Protein AF-A0A7K6VF78-F1 (afdb_monomer_lite)

Foldseek 3Di:
DVLVVCCVVLNPDPVSVVVLVVLLVQLVDPDDLVSLLVSLVVLLVVCLSRVSNCQPDDNVSLLSLLLSLLVQLQDPDPSSVLSSLVSLLSNQVSNCVVVVNPGNVSNLLSNLLSLLLCLVVCLPRRVVSNVVSLVSNLVCQCVPPVNPVGCSSVNSVVSSVLSVLSNVLSNQLVVCVVPVVSNVVSLVVNLVVCVVPLVSSLSNLVSQLVVCVVVVVNVSSVVSVVVNVVSVVVVVVVD

Secondary structure (DSSP, 8-state):
-HHHHHHGGGG-SHHHHHHHHHHHHHHHS---HHHHHHHHHHHHHHHHH-HHHHHSS--HHHHHHHHHHHHHHT-S-HHHHHHHHHHHHHHHHHHHHHTTSS--HHHHHHHHHHHHHHHHHHHHHTHHHHHHHHHHHHHHHHH-HHHHTSSHHHHHHHHHHHHHHHHHHHHHHHHTTT-HHHHHHHHHHHHHHTTT-HHHHHHHHHHHHHHHHHHT-HHHHHHHHHHHHHHHHHHHHT-

pLDDT: mean 84.3, std 11.77, range [49.53, 97.62]

Organism: NCBI:txid366454

InterPro domains:
  IPR026791 Dedicator of cytokinesis [PTHR23317] (2-239)
  IPR027357 DOCKER domain [PS51651] (192-239)
  IPR043161 Dedicator of cytokinesis, C-terminal, lobe A [G3DSA:1.25.40.410] (192-239)
  IPR046769 DOCKER, Lobe A [PF06920] (185-239)

Radius of gyration: 18.63 Å; chains: 1; bounding box: 56×49×43 Å

Sequence (239 aa):
AFQTQLLSNDGHNPLMKKVFDIHLAFLKNGQSEAALKHVFASLRAFISKFPSAFFKGRVNMCAALCYEILKCCTSKVSSTRNEASALLYLLMRNNFEFTKRRTFLRTHLQIIIAVSQLIADVALSGGTRFQDSLLIINNFANSDRPMKATAFPSEVKDLTKRIRTVLMATAQMKEHEKDPEMLVDLQYSLAKSYASTPELRKTWLDSMAKIHVKNGDFSEAAMCYVHVAALVAEFLHRK

Structure (mmCIF, N/CA/C/O backbone):
data_AF-A0A7K6VF78-F1
#
_entry.id   AF-A0A7K6VF78-F1
#
loop_
_atom_site.group_PDB
_atom_site.id
_atom_site.type_symbol
_atom_site.label_atom_id
_atom_site.label_alt_id
_atom_site.label_comp_id
_atom_site.label_asym_id
_atom_site.label_entity_id
_atom_site.label_seq_id
_atom_site.pdbx_PDB_ins_code
_atom_site.Cartn_x
_atom_site.Cartn_y
_atom_site.Cartn_z
_atom_site.occupancy
_atom_site.B_iso_or_equiv
_atom_site.auth_seq_id
_atom_site.auth_comp_id
_atom_site.auth_asym_id
_atom_site.auth_atom_id
_atom_site.pdbx_PDB_model_num
ATOM 1 N N . ALA A 1 1 ? -29.728 4.206 6.519 1.00 73.00 1 ALA A N 1
ATOM 2 C CA . ALA A 1 1 ? -30.140 3.339 5.393 1.00 73.00 1 ALA A CA 1
ATOM 3 C C . ALA A 1 1 ? -28.946 2.923 4.521 1.00 73.00 1 ALA A C 1
ATOM 5 O O . ALA A 1 1 ? -28.504 1.790 4.651 1.00 73.00 1 ALA A O 1
ATOM 6 N N . PHE A 1 2 ? -28.348 3.816 3.717 1.00 83.44 2 PHE A N 1
ATOM 7 C CA . PHE A 1 2 ? -27.268 3.446 2.778 1.00 83.44 2 PHE A CA 1
ATOM 8 C C . PHE A 1 2 ? -25.929 3.067 3.446 1.00 83.44 2 PHE A C 1
ATOM 10 O O . PHE A 1 2 ? -25.310 2.071 3.087 1.00 83.44 2 PHE A O 1
ATOM 17 N N . GLN A 1 3 ? -25.501 3.801 4.481 1.00 84.12 3 GLN A N 1
ATOM 18 C CA . GLN A 1 3 ? -24.281 3.469 5.237 1.00 84.12 3 GLN A CA 1
ATOM 19 C C . GLN A 1 3 ? -24.359 2.081 5.897 1.00 84.12 3 GLN A C 1
ATOM 21 O O . GLN A 1 3 ? -23.374 1.352 5.919 1.00 84.12 3 GLN A O 1
ATOM 26 N N . THR A 1 4 ? -25.535 1.700 6.395 1.00 85.69 4 THR A N 1
ATOM 27 C CA . THR A 1 4 ? -25.784 0.386 7.002 1.00 85.69 4 THR A CA 1
ATOM 28 C C . THR A 1 4 ? -25.695 -0.734 5.967 1.00 85.69 4 THR A C 1
ATOM 30 O O . THR A 1 4 ? -25.090 -1.766 6.236 1.00 85.69 4 THR A O 1
ATOM 33 N N . GLN A 1 5 ? -26.231 -0.516 4.761 1.00 88.25 5 GLN A N 1
ATOM 34 C CA . GLN A 1 5 ? -26.098 -1.461 3.646 1.00 88.25 5 GLN A CA 1
ATOM 35 C C . GLN A 1 5 ? -24.633 -1.629 3.233 1.00 88.25 5 GLN A C 1
ATOM 37 O O . GLN A 1 5 ? -24.171 -2.753 3.049 1.00 88.25 5 GLN A O 1
ATOM 42 N N . LEU A 1 6 ? -23.882 -0.526 3.160 1.00 85.56 6 LEU A N 1
ATOM 43 C CA . LEU A 1 6 ? -22.449 -0.558 2.875 1.00 85.56 6 LEU A CA 1
ATOM 44 C C . LEU A 1 6 ? -21.660 -1.316 3.941 1.00 85.56 6 LEU A C 1
ATOM 46 O O . LEU A 1 6 ? -20.762 -2.064 3.585 1.00 85.56 6 LEU A O 1
ATOM 50 N N . LEU A 1 7 ? -22.001 -1.173 5.221 1.00 88.50 7 LEU A N 1
ATOM 51 C CA . LEU A 1 7 ? -21.339 -1.879 6.323 1.00 88.50 7 LEU A CA 1
ATOM 52 C C . LEU A 1 7 ? -21.831 -3.317 6.530 1.00 88.50 7 LEU A C 1
ATOM 54 O O . LEU A 1 7 ? -21.279 -4.027 7.372 1.00 88.50 7 LEU A O 1
ATOM 58 N N . SER A 1 8 ? -22.832 -3.772 5.770 1.00 88.31 8 SER A N 1
ATOM 59 C CA . SER A 1 8 ? -23.280 -5.164 5.837 1.00 88.31 8 SER A CA 1
ATOM 60 C C . SER A 1 8 ? -22.106 -6.117 5.588 1.00 88.31 8 SER A C 1
ATOM 62 O O . SER A 1 8 ? -21.243 -5.857 4.741 1.00 88.31 8 SER A O 1
ATOM 64 N N . ASN A 1 9 ? -22.044 -7.205 6.362 1.00 89.00 9 ASN A N 1
ATOM 65 C CA . ASN A 1 9 ? -20.922 -8.146 6.340 1.00 89.00 9 ASN A CA 1
ATOM 66 C C . ASN A 1 9 ? -19.553 -7.457 6.546 1.00 89.00 9 ASN A C 1
ATOM 68 O O . ASN A 1 9 ? -18.597 -7.718 5.817 1.00 89.00 9 ASN A O 1
ATOM 72 N N . ASP A 1 10 ? -19.481 -6.502 7.480 1.00 88.19 10 ASP A N 1
ATOM 73 C CA . ASP A 1 10 ? -18.299 -5.675 7.777 1.00 88.19 10 ASP A CA 1
ATOM 74 C C . ASP A 1 10 ? -17.776 -4.826 6.596 1.00 88.19 10 ASP A C 1
ATOM 76 O O . ASP A 1 10 ? -16.662 -4.303 6.659 1.00 88.19 10 ASP A O 1
ATOM 80 N N . GLY A 1 11 ? -18.563 -4.650 5.530 1.00 87.25 11 GLY A N 1
ATOM 81 C CA . GLY A 1 11 ? -18.123 -4.021 4.280 1.00 87.25 11 GLY A CA 1
ATOM 82 C C . GLY A 1 11 ? -17.763 -5.010 3.171 1.00 87.25 11 GLY A C 1
ATOM 83 O O . GLY A 1 11 ? -17.483 -4.603 2.047 1.00 87.25 11 GLY A O 1
ATOM 84 N N . HIS A 1 12 ? -17.817 -6.317 3.431 1.00 89.38 12 HIS A N 1
ATOM 85 C CA . HIS A 1 12 ? -17.528 -7.361 2.441 1.00 89.38 12 HIS A CA 1
ATOM 86 C C . HIS A 1 12 ? -18.778 -7.747 1.655 1.00 89.38 12 HIS A C 1
ATOM 88 O O . HIS A 1 12 ? -19.205 -8.904 1.656 1.00 89.38 12 HIS A O 1
ATOM 94 N N . ASN A 1 13 ? -19.373 -6.766 0.979 1.00 92.19 13 ASN A N 1
ATOM 95 C CA . ASN A 1 13 ? -20.564 -6.944 0.152 1.00 92.19 13 ASN A CA 1
ATOM 96 C C . ASN A 1 13 ? -20.367 -6.353 -1.262 1.00 92.19 13 ASN A C 1
ATOM 98 O O . ASN A 1 13 ? -19.490 -5.508 -1.473 1.00 92.19 13 ASN A O 1
ATOM 102 N N . PRO A 1 14 ? -21.169 -6.784 -2.255 1.00 92.75 14 PRO A N 1
ATOM 103 C CA . PRO A 1 14 ? -21.023 -6.329 -3.638 1.00 92.75 14 PRO A CA 1
ATOM 104 C C . PRO A 1 14 ? -21.194 -4.817 -3.824 1.00 92.75 14 PRO A C 1
ATOM 106 O O . PRO A 1 14 ? -20.548 -4.237 -4.693 1.00 92.75 14 PRO A O 1
ATOM 109 N N . LEU A 1 15 ? -22.043 -4.172 -3.019 1.00 93.31 15 LEU A N 1
ATOM 110 C CA . LEU A 1 15 ? -22.288 -2.732 -3.109 1.00 93.31 15 LEU A CA 1
ATOM 111 C C . LEU A 1 15 ? -21.051 -1.935 -2.677 1.00 93.31 15 LEU A C 1
ATOM 113 O O . LEU A 1 15 ? -20.600 -1.062 -3.415 1.00 93.31 15 LEU A O 1
ATOM 117 N N . MET A 1 16 ? -20.464 -2.281 -1.529 1.00 94.38 16 MET A N 1
ATOM 118 C CA . MET A 1 16 ? -19.214 -1.688 -1.053 1.00 94.38 16 MET A CA 1
ATOM 119 C C . MET A 1 16 ? -18.087 -1.893 -2.061 1.00 94.38 16 MET A C 1
ATOM 121 O O . MET A 1 16 ? -17.368 -0.947 -2.381 1.00 94.38 16 MET A O 1
ATOM 125 N N . LYS A 1 17 ? -17.979 -3.105 -2.621 1.00 93.50 17 LYS A N 1
ATOM 126 C CA . LYS A 1 17 ? -16.997 -3.399 -3.667 1.00 93.50 17 LYS A CA 1
ATOM 127 C C . LYS A 1 17 ? -17.166 -2.466 -4.872 1.00 93.50 17 LYS A C 1
ATOM 129 O O . LYS A 1 17 ? -16.189 -1.861 -5.284 1.00 93.50 17 LYS A O 1
ATOM 134 N N . LYS A 1 18 ? -18.390 -2.275 -5.382 1.00 94.38 18 LYS A N 1
ATOM 135 C CA . LYS A 1 18 ? -18.653 -1.348 -6.500 1.00 94.38 18 LYS A CA 1
ATOM 136 C C . LYS A 1 18 ? -18.240 0.090 -6.176 1.00 94.38 18 LYS A C 1
ATOM 138 O O . LYS A 1 18 ? -17.594 0.735 -6.994 1.00 94.38 18 LYS A O 1
ATOM 143 N N . VAL A 1 19 ? -18.581 0.589 -4.985 1.00 94.50 19 VAL A N 1
ATOM 144 C CA . VAL A 1 19 ? -18.200 1.949 -4.553 1.00 94.50 19 VAL A CA 1
ATOM 145 C C . VAL A 1 19 ? -16.680 2.097 -4.472 1.00 94.50 19 VAL A C 1
ATOM 147 O O . VAL A 1 19 ? -16.127 3.108 -4.910 1.00 94.50 19 VAL A O 1
ATOM 150 N N . PHE A 1 20 ? -15.996 1.088 -3.938 1.00 94.88 20 PHE A N 1
ATOM 151 C CA . PHE A 1 20 ? -14.541 1.067 -3.867 1.00 94.88 20 PHE A CA 1
ATOM 152 C C . PHE A 1 20 ? -13.885 0.982 -5.250 1.00 94.88 20 PHE A C 1
ATOM 154 O O . PHE A 1 20 ? -12.964 1.746 -5.530 1.00 94.88 20 PHE A O 1
ATOM 161 N N . ASP A 1 21 ? -14.388 0.116 -6.130 1.00 94.00 21 ASP A N 1
ATOM 162 C CA . ASP A 1 21 ? -13.863 -0.071 -7.485 1.00 94.00 21 ASP A CA 1
ATOM 163 C C . ASP A 1 21 ? -13.941 1.232 -8.300 1.00 94.00 21 ASP A C 1
ATOM 165 O O . ASP A 1 21 ? -13.025 1.516 -9.068 1.00 94.00 21 ASP A O 1
ATOM 169 N N . ILE A 1 22 ? -14.962 2.073 -8.078 1.00 94.06 22 ILE A N 1
ATOM 170 C CA . ILE A 1 22 ? -15.056 3.415 -8.682 1.00 94.06 22 ILE A CA 1
ATOM 171 C C . ILE A 1 22 ? -13.904 4.316 -8.216 1.00 94.06 22 ILE A C 1
ATOM 173 O O . ILE A 1 22 ? -13.224 4.923 -9.042 1.00 94.06 22 ILE A O 1
ATOM 177 N N . HIS A 1 23 ? -13.642 4.384 -6.906 1.00 92.88 23 HIS A N 1
ATOM 178 C CA . HIS A 1 23 ? -12.523 5.176 -6.380 1.00 92.88 23 HIS A CA 1
ATOM 179 C C . HIS A 1 23 ? -11.181 4.674 -6.920 1.00 92.88 23 HIS A C 1
ATOM 181 O O . HIS A 1 23 ? -10.313 5.464 -7.290 1.00 92.88 23 HIS A O 1
ATOM 187 N N . LEU A 1 24 ? -11.022 3.352 -6.993 1.00 93.31 24 LEU A N 1
ATOM 188 C CA . LEU A 1 24 ? -9.811 2.724 -7.498 1.00 93.31 24 LEU A CA 1
ATOM 189 C C . LEU A 1 24 ? -9.629 2.964 -9.005 1.00 93.31 24 LEU A C 1
ATOM 191 O O . LEU A 1 24 ? -8.509 3.185 -9.456 1.00 93.31 24 LEU A O 1
ATOM 195 N N . ALA A 1 25 ? -10.714 2.972 -9.784 1.00 92.75 25 ALA A N 1
ATOM 196 C CA . ALA A 1 25 ? -10.679 3.292 -11.209 1.00 92.75 25 ALA A CA 1
ATOM 197 C C . ALA A 1 25 ? -10.190 4.727 -11.458 1.00 92.75 25 ALA A C 1
ATOM 199 O O . ALA A 1 25 ? -9.394 4.952 -12.368 1.00 92.75 25 ALA A O 1
ATOM 200 N N . PHE A 1 26 ? -10.591 5.688 -10.619 1.00 91.31 26 PHE A N 1
ATOM 201 C CA . PHE A 1 26 ? -10.070 7.054 -10.705 1.00 91.31 26 PHE A CA 1
ATOM 202 C C . PHE A 1 26 ? -8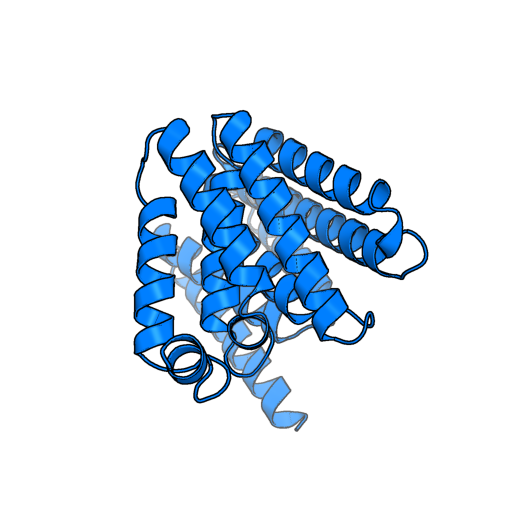.565 7.145 -10.429 1.00 91.31 26 PHE A C 1
ATOM 204 O O . PHE A 1 26 ? -7.899 7.946 -11.075 1.00 91.31 26 PHE A O 1
ATOM 211 N N . LEU A 1 27 ? -8.020 6.323 -9.523 1.00 88.62 27 LEU A N 1
ATOM 212 C CA . LEU A 1 27 ? -6.570 6.261 -9.284 1.00 88.62 27 LEU A CA 1
ATOM 213 C C . LEU A 1 27 ? -5.801 5.580 -10.424 1.00 88.62 27 LEU A C 1
ATOM 215 O O . LEU A 1 27 ? -4.680 5.977 -10.734 1.00 88.62 27 LEU A O 1
ATOM 219 N N . LYS A 1 28 ? -6.393 4.552 -11.040 1.00 87.19 28 LYS A N 1
ATOM 220 C CA . LYS A 1 28 ? -5.769 3.780 -12.128 1.00 87.19 28 LYS A CA 1
ATOM 221 C C . LYS A 1 28 ? -5.652 4.568 -13.428 1.00 87.19 28 LYS A C 1
ATOM 223 O O . LYS A 1 28 ? -4.728 4.333 -14.206 1.00 87.19 28 LYS A O 1
ATOM 228 N N . ASN A 1 29 ? -6.599 5.468 -13.667 1.00 83.25 29 ASN A N 1
ATOM 229 C CA . ASN A 1 29 ? -6.670 6.265 -14.881 1.00 83.25 29 ASN A CA 1
ATOM 230 C C . ASN A 1 29 ? -5.811 7.533 -14.756 1.00 83.25 29 ASN A C 1
ATOM 232 O O . ASN A 1 29 ? -5.706 8.120 -13.683 1.00 83.25 29 ASN A O 1
ATOM 236 N N . GLY A 1 30 ? -5.223 7.987 -15.868 1.00 74.94 30 GLY A N 1
ATOM 237 C CA . GLY A 1 30 ? -4.437 9.226 -15.934 1.00 74.94 30 GLY A CA 1
ATOM 238 C C . GLY A 1 30 ? -5.304 10.482 -15.815 1.00 74.94 30 GLY A C 1
ATOM 239 O O . GLY A 1 30 ? -5.538 11.167 -16.805 1.00 74.94 30 GLY A O 1
ATOM 240 N N . GLN A 1 31 ? -5.818 10.753 -14.617 1.00 83.06 31 GLN A N 1
ATOM 241 C CA . GLN A 1 31 ? -6.657 11.913 -14.313 1.00 83.06 31 GLN A CA 1
ATOM 242 C C . GLN A 1 31 ? -5.834 13.206 -14.211 1.00 83.06 31 GLN A C 1
ATOM 244 O O . GLN A 1 31 ? -4.622 13.180 -13.990 1.00 83.06 31 GLN A O 1
ATOM 249 N N . SER A 1 32 ? -6.506 14.356 -14.315 1.00 89.25 32 SER A N 1
ATOM 250 C CA . SER A 1 32 ? -5.875 15.652 -14.042 1.00 89.25 32 SER A CA 1
ATOM 251 C C . SER A 1 32 ? -5.466 15.775 -12.568 1.00 89.25 32 SER A C 1
ATOM 253 O O . SER A 1 32 ? -6.082 15.176 -11.683 1.00 89.25 32 SER A O 1
ATOM 255 N N . GLU A 1 33 ? -4.459 16.604 -12.271 1.00 87.19 33 GLU A N 1
ATOM 256 C CA . GLU A 1 33 ? -4.016 16.840 -10.887 1.00 87.19 33 GLU A CA 1
ATOM 257 C C . GLU A 1 33 ? -5.144 17.363 -9.985 1.00 87.19 33 GLU A C 1
ATOM 259 O O . GLU A 1 33 ? -5.228 16.992 -8.814 1.00 87.19 33 GLU A O 1
ATOM 264 N N . ALA A 1 34 ? -6.027 18.207 -10.528 1.00 89.75 34 ALA A N 1
ATOM 265 C CA . ALA A 1 34 ? -7.177 18.734 -9.800 1.00 89.75 34 ALA A CA 1
ATOM 266 C C . ALA A 1 34 ? -8.154 17.614 -9.414 1.00 89.75 34 ALA A C 1
ATOM 268 O O . ALA A 1 34 ? -8.529 17.497 -8.247 1.00 89.75 34 ALA A O 1
ATOM 269 N N . ALA A 1 35 ? -8.505 16.742 -10.364 1.00 91.00 35 ALA A N 1
ATOM 270 C CA . ALA A 1 35 ? -9.373 15.602 -10.097 1.00 91.00 35 ALA A CA 1
ATOM 271 C C . ALA A 1 35 ? -8.734 14.635 -9.087 1.00 91.00 35 ALA A C 1
ATOM 273 O O . ALA A 1 35 ? -9.392 14.231 -8.128 1.00 91.00 35 ALA A O 1
ATOM 274 N N . LEU A 1 36 ? -7.438 14.327 -9.234 1.00 91.00 36 LEU A N 1
ATOM 275 C CA . LEU A 1 36 ? -6.722 13.440 -8.310 1.00 91.00 36 LEU A CA 1
ATOM 276 C C . LEU A 1 36 ? -6.736 13.951 -6.870 1.00 91.00 36 LEU A C 1
ATOM 278 O O . LEU A 1 36 ? -6.958 13.156 -5.960 1.00 91.00 36 LEU A O 1
ATOM 282 N N . LYS A 1 37 ? -6.567 15.259 -6.635 1.00 91.12 37 LYS A N 1
ATOM 283 C CA . LYS A 1 37 ? -6.672 15.835 -5.281 1.00 91.12 37 LYS A CA 1
ATOM 284 C C . LYS A 1 37 ? -8.028 15.536 -4.636 1.00 91.12 37 LYS A C 1
ATOM 286 O O . LYS A 1 37 ? -8.080 15.123 -3.477 1.00 91.12 37 LYS A O 1
ATOM 291 N N . HIS A 1 38 ? -9.120 15.677 -5.389 1.00 93.94 38 HIS A N 1
ATOM 292 C CA . HIS A 1 38 ? -10.460 15.344 -4.900 1.00 93.94 38 HIS A CA 1
ATOM 293 C C . HIS A 1 38 ? -10.649 13.838 -4.688 1.00 93.94 38 HIS A C 1
ATOM 295 O O . HIS A 1 38 ? -11.268 13.434 -3.704 1.00 93.94 38 HIS A O 1
ATOM 301 N N . VAL A 1 39 ? -10.064 12.999 -5.547 1.00 94.88 39 VAL A N 1
ATOM 302 C CA . VAL A 1 39 ? -10.071 11.536 -5.383 1.00 94.88 39 VAL A CA 1
ATOM 303 C C . VAL A 1 39 ? -9.333 11.129 -4.105 1.00 94.88 39 VAL A C 1
ATOM 305 O O . VAL A 1 39 ? -9.879 10.363 -3.309 1.00 94.88 39 VAL A O 1
ATOM 308 N N . PHE A 1 40 ? -8.142 11.683 -3.848 1.00 95.19 40 PHE A N 1
ATOM 309 C CA . PHE A 1 40 ? -7.403 11.451 -2.604 1.00 95.19 40 PHE A CA 1
ATOM 310 C C . PHE A 1 40 ? -8.200 11.914 -1.383 1.00 95.19 40 PHE A C 1
ATOM 312 O O . PHE A 1 40 ? -8.305 11.166 -0.412 1.00 95.19 40 PHE A O 1
ATOM 319 N N . ALA A 1 41 ? -8.816 13.099 -1.429 1.00 95.56 41 ALA A N 1
ATOM 320 C CA . ALA A 1 41 ? -9.673 13.583 -0.347 1.00 95.56 41 ALA A CA 1
ATOM 321 C C . ALA A 1 41 ? -10.871 12.647 -0.087 1.00 95.56 41 ALA A C 1
ATOM 323 O O . ALA A 1 41 ? -11.137 12.298 1.066 1.00 95.56 41 ALA A O 1
ATOM 324 N N . SER A 1 42 ? -11.539 12.178 -1.147 1.00 96.06 42 SER A N 1
ATOM 325 C CA . SER A 1 42 ? -12.644 11.216 -1.043 1.00 96.06 42 SER A CA 1
ATOM 326 C C . SER A 1 42 ? -12.183 9.896 -0.426 1.00 96.06 42 SER A C 1
ATOM 328 O O . SER A 1 42 ? -12.821 9.379 0.489 1.00 96.06 42 SER A O 1
ATOM 330 N N . LEU A 1 43 ? -11.022 9.382 -0.845 1.00 96.44 43 LEU A N 1
ATOM 331 C CA . LEU A 1 43 ? -10.430 8.166 -0.284 1.00 96.44 43 LEU A CA 1
ATOM 332 C C . LEU A 1 43 ? -10.086 8.310 1.201 1.00 96.44 43 LEU A C 1
ATOM 334 O O . LEU A 1 43 ? -10.348 7.385 1.967 1.00 96.44 43 LEU A O 1
ATOM 338 N N . ARG A 1 44 ? -9.560 9.464 1.639 1.00 96.44 44 ARG A N 1
ATOM 339 C CA . ARG A 1 44 ? -9.321 9.725 3.071 1.00 96.44 44 ARG A CA 1
ATOM 340 C C . ARG A 1 44 ? -10.615 9.634 3.872 1.00 96.44 44 ARG A C 1
ATOM 342 O O . ARG A 1 44 ? -10.653 8.950 4.892 1.00 96.44 44 ARG A O 1
ATOM 349 N N . ALA A 1 45 ? -11.676 10.287 3.395 1.00 95.94 45 ALA A N 1
ATOM 350 C CA . ALA A 1 45 ? -12.984 10.234 4.040 1.00 95.94 45 ALA A CA 1
ATOM 351 C C . ALA A 1 45 ? -13.558 8.807 4.041 1.00 95.94 45 ALA A C 1
ATOM 353 O O . ALA A 1 45 ? -14.101 8.354 5.049 1.00 95.94 45 ALA A O 1
ATOM 354 N N . PHE A 1 46 ? -13.397 8.081 2.936 1.00 95.31 46 PHE A N 1
ATOM 355 C CA . PHE A 1 46 ? -13.881 6.715 2.775 1.00 95.31 46 PHE A CA 1
ATOM 356 C C . PHE A 1 46 ? -13.198 5.733 3.738 1.00 95.31 46 PHE A C 1
ATOM 358 O O . PHE A 1 46 ? -13.890 4.978 4.420 1.00 95.31 46 PHE A O 1
ATOM 365 N N . ILE A 1 47 ? -11.866 5.783 3.864 1.00 95.69 47 ILE A N 1
ATOM 366 C CA . ILE A 1 47 ? -11.104 4.938 4.804 1.00 95.69 47 ILE A CA 1
ATOM 367 C C . ILE A 1 47 ? -11.548 5.199 6.245 1.00 95.69 47 ILE A C 1
ATOM 369 O O . ILE A 1 47 ? -11.862 4.253 6.966 1.00 95.69 47 ILE A O 1
ATOM 373 N N . SER A 1 48 ? -11.623 6.472 6.647 1.00 94.00 48 SER A N 1
ATOM 374 C CA . SER A 1 48 ? -12.006 6.850 8.013 1.00 94.00 48 SER A CA 1
ATOM 375 C C . SER A 1 48 ? -13.459 6.490 8.341 1.00 94.00 48 SER A C 1
ATOM 377 O O . SER A 1 48 ? -13.778 6.183 9.487 1.00 94.00 48 SER A O 1
ATOM 379 N N . LYS A 1 49 ? -14.358 6.508 7.346 1.00 94.12 49 LYS A N 1
ATOM 380 C CA . LYS A 1 49 ? -15.783 6.188 7.532 1.00 94.12 49 LYS A CA 1
ATOM 381 C C . LYS A 1 49 ? -16.073 4.685 7.526 1.00 94.12 49 LYS A C 1
ATOM 383 O O . LYS A 1 49 ? -17.035 4.255 8.162 1.00 94.12 49 LYS A O 1
ATOM 388 N N . PHE A 1 50 ? -15.262 3.891 6.825 1.00 94.12 50 PHE A N 1
ATOM 389 C CA . PHE A 1 50 ? -15.470 2.449 6.656 1.00 94.12 50 PHE A CA 1
ATOM 390 C C . PHE A 1 50 ? -14.233 1.612 7.035 1.00 94.12 50 PHE A C 1
ATOM 392 O O . PHE A 1 50 ? -13.802 0.766 6.248 1.00 94.12 50 PHE A O 1
ATOM 399 N N . PRO A 1 51 ? -13.662 1.773 8.245 1.00 93.88 51 PRO A N 1
ATOM 400 C CA . PRO A 1 51 ? -12.423 1.090 8.620 1.00 93.88 51 PRO A CA 1
ATOM 401 C C . PRO A 1 51 ? -12.568 -0.441 8.639 1.00 93.88 51 PRO A C 1
ATOM 403 O O . PRO A 1 51 ? -11.626 -1.153 8.294 1.00 93.88 51 PRO A O 1
ATOM 406 N N . SER A 1 52 ? -13.753 -0.975 8.962 1.00 93.19 52 SER A N 1
ATOM 407 C CA . SER A 1 52 ? -14.001 -2.425 8.960 1.00 93.19 52 SER A CA 1
ATOM 408 C C . SER A 1 52 ? -13.817 -3.059 7.576 1.00 93.19 52 SER A C 1
ATOM 410 O O . SER A 1 52 ? -13.298 -4.171 7.489 1.00 93.19 52 SER A O 1
ATOM 412 N N . ALA A 1 53 ? -14.158 -2.337 6.502 1.00 93.31 53 ALA A N 1
ATOM 413 C CA . ALA A 1 53 ? -14.037 -2.830 5.131 1.00 93.31 53 ALA A CA 1
ATOM 414 C C . ALA A 1 53 ? -12.568 -3.064 4.733 1.00 93.31 53 ALA A C 1
ATOM 416 O O . ALA A 1 53 ? -12.260 -3.963 3.951 1.00 93.31 53 ALA A O 1
ATOM 417 N N . PHE A 1 54 ? -11.651 -2.280 5.308 1.00 94.81 54 PHE A N 1
ATOM 418 C CA . PHE A 1 54 ? -10.215 -2.390 5.058 1.00 94.81 54 PHE A CA 1
ATOM 419 C C . PHE A 1 54 ? -9.514 -3.311 6.056 1.00 94.81 54 PHE A C 1
ATOM 421 O O . PHE A 1 54 ? -8.634 -4.082 5.664 1.00 94.81 54 PHE A O 1
ATOM 428 N N . PHE A 1 55 ? -9.889 -3.257 7.337 1.00 94.81 55 PHE A N 1
ATOM 429 C CA . PHE A 1 55 ? -9.087 -3.832 8.425 1.00 94.81 55 PHE A CA 1
ATOM 430 C C . PHE A 1 55 ? -9.693 -5.066 9.103 1.00 94.81 55 PHE A C 1
ATOM 432 O O . PHE A 1 55 ? -9.031 -5.678 9.940 1.00 94.81 55 PHE A O 1
ATOM 439 N N . LYS A 1 56 ? -10.903 -5.483 8.719 1.00 90.88 56 LYS A N 1
ATOM 440 C CA . LYS A 1 56 ? -11.570 -6.699 9.215 1.00 90.88 56 LYS A CA 1
ATOM 441 C C . LYS A 1 56 ? -11.922 -7.620 8.046 1.00 90.88 56 LYS A C 1
ATOM 443 O O . LYS A 1 56 ? -12.052 -7.159 6.919 1.00 90.88 56 LYS A O 1
ATOM 448 N N . GLY A 1 57 ? -12.067 -8.925 8.279 1.00 88.44 57 GLY A N 1
ATOM 449 C CA . GLY A 1 57 ? -12.535 -9.872 7.254 1.00 88.44 57 GLY A CA 1
ATOM 450 C C . GLY A 1 57 ? -11.542 -10.080 6.104 1.00 88.44 57 GLY A C 1
ATOM 451 O O . GLY A 1 57 ? -10.382 -10.408 6.342 1.00 88.44 57 GLY A O 1
ATOM 452 N N . ARG A 1 58 ? -11.965 -9.910 4.846 1.00 86.81 58 ARG A N 1
ATOM 453 C CA . ARG A 1 58 ? -11.100 -10.125 3.664 1.00 86.81 58 ARG A CA 1
ATOM 454 C C . ARG A 1 58 ? -10.089 -8.984 3.494 1.00 86.81 58 ARG A C 1
ATOM 456 O O . ARG A 1 58 ? -10.351 -7.858 3.904 1.00 86.81 58 ARG A O 1
ATOM 463 N N . VAL A 1 59 ? -8.928 -9.259 2.896 1.00 87.81 59 VAL A N 1
ATOM 464 C CA . VAL A 1 59 ? -7.844 -8.264 2.702 1.00 87.81 59 VAL A CA 1
ATOM 465 C C . VAL A 1 59 ? -7.917 -7.510 1.370 1.00 87.81 59 VAL A C 1
ATOM 467 O O . VAL A 1 59 ? -7.212 -6.522 1.195 1.00 87.81 59 VAL A O 1
ATOM 470 N N . ASN A 1 60 ? -8.783 -7.936 0.447 1.00 89.38 60 ASN A N 1
ATOM 471 C CA . ASN A 1 60 ? -8.768 -7.531 -0.965 1.00 89.38 60 ASN A CA 1
ATOM 472 C C . ASN A 1 60 ? -8.779 -6.009 -1.189 1.00 89.38 60 ASN A C 1
ATOM 474 O O . ASN A 1 60 ? -8.024 -5.515 -2.021 1.00 89.38 60 ASN A O 1
ATOM 478 N N . MET A 1 61 ? -9.602 -5.260 -0.447 1.00 92.94 61 MET A N 1
ATOM 479 C CA . MET A 1 61 ? -9.693 -3.799 -0.596 1.00 92.94 61 MET A CA 1
ATOM 480 C C . MET A 1 61 ? -8.434 -3.091 -0.088 1.00 92.94 61 MET A C 1
ATOM 482 O O . MET A 1 61 ? -7.931 -2.185 -0.745 1.00 92.94 61 MET A O 1
ATOM 486 N N . CYS A 1 62 ? -7.891 -3.529 1.053 1.00 95.00 62 CYS A N 1
ATOM 487 C CA . CYS A 1 62 ? -6.635 -3.004 1.588 1.00 95.00 62 CYS A CA 1
ATOM 488 C C . CYS A 1 62 ? -5.469 -3.306 0.637 1.00 95.00 62 CYS A C 1
ATOM 490 O O . CYS A 1 62 ? -4.713 -2.400 0.307 1.00 95.00 62 CYS A O 1
ATOM 492 N N . ALA A 1 63 ? -5.385 -4.538 0.128 1.00 92.75 63 ALA A N 1
ATOM 493 C CA . ALA A 1 63 ? -4.377 -4.958 -0.842 1.00 92.75 63 ALA A CA 1
ATOM 494 C C . ALA A 1 63 ? -4.400 -4.097 -2.115 1.00 92.75 63 ALA A C 1
ATOM 496 O O . ALA A 1 63 ? -3.391 -3.500 -2.488 1.00 92.75 63 ALA A O 1
ATOM 497 N N . ALA A 1 64 ? -5.575 -3.987 -2.745 1.00 94.62 64 ALA A N 1
ATOM 498 C CA . ALA A 1 64 ? -5.752 -3.233 -3.982 1.00 94.62 64 ALA A CA 1
ATOM 499 C C . ALA A 1 64 ? -5.466 -1.736 -3.795 1.00 94.62 64 ALA A C 1
ATOM 501 O O . ALA A 1 64 ? -4.827 -1.118 -4.643 1.00 94.62 64 ALA A O 1
ATOM 502 N N . LEU A 1 65 ? -5.901 -1.159 -2.670 1.00 96.19 65 LEU A N 1
ATOM 503 C CA . LEU A 1 65 ? -5.652 0.245 -2.371 1.00 96.19 65 LEU A CA 1
ATOM 504 C C . LEU A 1 65 ? -4.166 0.516 -2.095 1.00 96.19 65 LEU A C 1
ATOM 506 O O . LEU A 1 65 ? -3.627 1.480 -2.630 1.00 96.19 65 LEU A O 1
ATOM 510 N N . CYS A 1 66 ? -3.492 -0.335 -1.310 1.00 95.62 66 CYS A N 1
ATOM 511 C CA . CYS A 1 66 ? -2.050 -0.220 -1.072 1.00 95.62 66 CYS A CA 1
ATOM 512 C C . CYS A 1 66 ? -1.270 -0.225 -2.390 1.00 95.62 66 CYS A C 1
ATOM 514 O O . CYS A 1 66 ? -0.400 0.623 -2.577 1.00 95.62 66 CYS A O 1
ATOM 516 N N . TYR A 1 67 ? -1.606 -1.139 -3.305 1.00 93.31 67 TYR A N 1
ATOM 517 C CA . TYR A 1 67 ? -0.961 -1.236 -4.613 1.00 93.31 67 TYR A CA 1
ATOM 518 C C . TYR A 1 67 ? -1.080 0.057 -5.427 1.00 93.31 67 TYR A C 1
ATOM 520 O O . TYR A 1 67 ? -0.065 0.616 -5.840 1.00 93.31 67 TYR A O 1
ATOM 528 N N . GLU A 1 68 ? -2.294 0.586 -5.600 1.00 93.75 68 GLU A N 1
ATOM 529 C CA . GLU A 1 68 ? -2.477 1.811 -6.391 1.00 93.75 68 GLU A CA 1
ATOM 530 C C . GLU A 1 68 ? -1.865 3.046 -5.715 1.00 93.75 68 GLU A C 1
ATOM 532 O O . GLU A 1 68 ? -1.254 3.872 -6.390 1.00 93.75 68 GLU A O 1
ATOM 537 N N . ILE A 1 69 ? -1.939 3.163 -4.381 1.00 95.38 69 ILE A N 1
ATOM 538 C CA . ILE A 1 69 ? -1.285 4.273 -3.668 1.00 95.38 69 ILE A CA 1
ATOM 539 C C . ILE A 1 69 ? 0.234 4.224 -3.865 1.00 95.38 69 ILE A C 1
ATOM 541 O O . ILE A 1 69 ? 0.848 5.252 -4.149 1.00 95.38 69 ILE A O 1
ATOM 545 N N . LEU A 1 70 ? 0.848 3.045 -3.739 1.00 92.94 70 LEU A N 1
ATOM 546 C CA . LEU A 1 70 ? 2.291 2.884 -3.931 1.00 92.94 70 LEU A CA 1
ATOM 547 C C . LEU A 1 70 ? 2.715 3.208 -5.365 1.00 92.94 70 LEU A C 1
ATOM 549 O O . LEU A 1 70 ? 3.754 3.837 -5.558 1.00 92.94 70 LEU A O 1
ATOM 553 N N . LYS A 1 71 ? 1.889 2.871 -6.360 1.00 91.12 71 LYS A N 1
ATOM 554 C CA . LYS A 1 71 ? 2.091 3.311 -7.744 1.00 91.12 71 LYS A CA 1
ATOM 555 C C . LYS A 1 71 ? 2.032 4.840 -7.861 1.00 91.12 71 LYS A C 1
ATOM 557 O O . LYS A 1 71 ? 2.870 5.439 -8.527 1.00 91.12 71 LYS A O 1
ATOM 562 N N . CYS A 1 72 ? 1.115 5.512 -7.164 1.00 92.12 72 CYS A N 1
ATOM 563 C CA . CYS A 1 72 ? 1.098 6.979 -7.117 1.00 92.12 72 CYS A CA 1
ATOM 564 C C . CYS A 1 72 ? 2.336 7.575 -6.415 1.00 92.12 72 CYS A C 1
ATOM 566 O O . CYS A 1 72 ? 2.797 8.647 -6.813 1.00 92.12 72 CYS A O 1
ATOM 568 N N . CYS A 1 73 ? 2.926 6.886 -5.431 1.00 92.81 73 CYS A N 1
ATOM 569 C CA . CYS A 1 73 ? 4.175 7.303 -4.775 1.00 92.81 73 CYS A CA 1
ATOM 570 C C . CYS A 1 73 ? 5.396 7.296 -5.717 1.00 92.81 73 CYS A C 1
ATOM 572 O O . CYS A 1 73 ? 6.407 7.928 -5.416 1.00 92.81 73 CYS A O 1
ATOM 574 N N . THR A 1 74 ? 5.331 6.625 -6.870 1.00 90.12 74 THR A N 1
ATOM 575 C CA . THR A 1 74 ? 6.400 6.668 -7.888 1.00 90.12 74 THR A CA 1
ATOM 576 C C . THR A 1 74 ? 6.149 7.716 -8.978 1.00 90.12 74 THR A C 1
ATOM 578 O O . THR A 1 74 ? 6.991 7.899 -9.864 1.00 90.12 74 THR A O 1
ATOM 581 N N . SER A 1 75 ? 5.025 8.446 -8.909 1.00 89.50 75 SER A N 1
ATOM 582 C CA . SER A 1 75 ? 4.618 9.429 -9.918 1.00 89.50 75 SER A CA 1
ATOM 583 C C . SER A 1 75 ? 5.687 10.493 -10.166 1.00 89.50 75 SER A C 1
ATOM 585 O O . SER A 1 75 ? 6.346 10.984 -9.246 1.00 89.50 75 SER A O 1
ATOM 587 N N . LYS A 1 76 ? 5.822 10.925 -11.424 1.00 89.06 76 LYS A N 1
ATOM 588 C CA . LYS A 1 76 ? 6.688 12.054 -11.804 1.00 89.06 76 LYS A CA 1
ATOM 589 C C . LYS A 1 76 ? 6.227 13.365 -11.153 1.00 89.06 76 LYS A C 1
ATOM 591 O O . LYS A 1 76 ? 7.054 14.226 -10.859 1.00 89.06 76 LYS A O 1
ATOM 596 N N . VAL A 1 77 ? 4.935 13.477 -10.850 1.00 90.56 77 VAL A N 1
ATOM 597 C CA . VAL A 1 77 ? 4.308 14.675 -10.287 1.00 90.56 77 VAL A CA 1
ATOM 598 C C . VAL A 1 77 ? 4.454 14.701 -8.762 1.00 90.56 77 VAL A C 1
ATOM 600 O O . VAL A 1 77 ? 3.953 13.821 -8.063 1.00 90.56 77 VAL A O 1
ATOM 603 N N . SER A 1 78 ? 5.113 15.736 -8.232 1.00 92.31 78 SER A N 1
ATOM 604 C CA . SER A 1 78 ? 5.374 15.879 -6.788 1.00 92.31 78 SER A CA 1
ATOM 605 C C . SER A 1 78 ? 4.095 16.023 -5.954 1.00 92.31 78 SER A C 1
ATOM 607 O O . SER A 1 78 ? 3.950 15.369 -4.923 1.00 92.31 78 SER A O 1
ATOM 609 N N . SER A 1 79 ? 3.120 16.804 -6.437 1.00 92.19 79 SER A N 1
ATOM 610 C CA . SER A 1 79 ? 1.818 16.983 -5.775 1.00 92.19 79 SER A CA 1
ATOM 611 C C . SER A 1 79 ? 1.109 15.639 -5.553 1.00 92.19 79 SER A C 1
ATOM 613 O O . SER A 1 79 ? 0.641 15.356 -4.454 1.00 92.19 79 SER A O 1
ATOM 615 N N . THR A 1 80 ? 1.122 14.765 -6.564 1.00 93.38 80 THR A N 1
ATOM 616 C CA . THR A 1 80 ? 0.543 13.416 -6.493 1.00 93.38 80 THR A CA 1
ATOM 617 C C . THR A 1 80 ? 1.271 12.545 -5.472 1.00 93.38 80 THR A C 1
ATOM 619 O O . THR A 1 80 ? 0.618 11.871 -4.677 1.00 93.38 80 THR A O 1
ATOM 622 N N . ARG A 1 81 ? 2.612 12.581 -5.443 1.00 94.31 81 ARG A N 1
ATOM 623 C CA . ARG A 1 81 ? 3.403 11.822 -4.459 1.00 94.31 81 ARG A CA 1
ATOM 624 C C . ARG A 1 81 ? 3.109 12.250 -3.024 1.00 94.31 81 ARG A C 1
ATOM 626 O O . ARG A 1 81 ? 2.980 11.388 -2.156 1.00 94.31 81 ARG A O 1
ATOM 633 N N . ASN A 1 82 ? 2.958 13.552 -2.776 1.00 95.25 82 ASN A N 1
ATOM 634 C CA . ASN A 1 82 ? 2.614 14.080 -1.454 1.00 95.25 82 ASN A CA 1
ATOM 635 C C . ASN A 1 82 ? 1.239 13.581 -0.989 1.00 95.25 82 ASN A C 1
ATOM 637 O O . ASN A 1 82 ? 1.107 13.067 0.123 1.00 95.25 82 ASN A O 1
ATOM 641 N N . GLU A 1 83 ? 0.224 13.675 -1.854 1.00 95.81 83 GLU A N 1
ATOM 642 C CA . GLU A 1 83 ? -1.137 13.223 -1.543 1.00 95.81 83 GLU A CA 1
ATOM 643 C C . GLU A 1 83 ? -1.203 11.702 -1.315 1.00 95.81 83 GLU A C 1
ATOM 645 O O . GLU A 1 83 ? -1.844 11.253 -0.356 1.00 95.81 83 GLU A O 1
ATOM 650 N N . ALA A 1 84 ? -0.494 10.923 -2.141 1.00 95.94 84 ALA A N 1
ATOM 651 C CA . ALA A 1 84 ? -0.385 9.470 -2.022 1.00 95.94 84 ALA A CA 1
ATOM 652 C C . ALA A 1 84 ? 0.335 9.050 -0.733 1.00 95.94 84 ALA A C 1
ATOM 654 O O . ALA A 1 84 ? -0.167 8.203 0.005 1.00 95.94 84 ALA A O 1
ATOM 655 N N . SER A 1 85 ? 1.455 9.699 -0.408 1.00 97.00 85 SER A N 1
ATOM 656 C CA . SER A 1 85 ? 2.205 9.475 0.835 1.00 97.00 85 SER A CA 1
ATOM 657 C C . SER A 1 85 ? 1.345 9.760 2.068 1.00 97.00 85 SER A C 1
ATOM 659 O O . SER A 1 85 ? 1.314 8.961 3.005 1.00 97.00 85 SER A O 1
ATOM 661 N N . ALA A 1 86 ? 0.581 10.858 2.046 1.00 96.81 86 ALA A N 1
ATOM 662 C CA . ALA A 1 86 ? -0.357 11.198 3.113 1.00 96.81 86 ALA A CA 1
ATOM 663 C C . ALA A 1 86 ? -1.510 10.184 3.226 1.00 96.81 86 ALA A C 1
ATOM 665 O O . ALA A 1 86 ? -1.934 9.849 4.333 1.00 96.81 86 ALA A O 1
ATOM 666 N N . LEU A 1 87 ? -2.019 9.668 2.100 1.00 97.44 87 LEU A N 1
ATOM 667 C CA . LEU A 1 87 ? -3.062 8.640 2.106 1.00 97.44 87 LEU A CA 1
ATOM 668 C C . LEU A 1 87 ? -2.535 7.296 2.634 1.00 97.44 87 LEU A C 1
ATOM 670 O O . LEU A 1 87 ? -3.218 6.655 3.432 1.00 97.44 87 LEU A O 1
ATOM 674 N N . LEU A 1 88 ? -1.318 6.890 2.251 1.00 97.56 88 LEU A N 1
ATOM 675 C CA . LEU A 1 88 ? -0.688 5.665 2.755 1.00 97.56 88 LEU A CA 1
ATOM 676 C C . LEU A 1 88 ? -0.440 5.750 4.263 1.00 97.56 88 LEU A C 1
ATOM 678 O O . LEU A 1 88 ? -0.750 4.815 5.002 1.00 97.56 88 LEU A O 1
ATOM 682 N N . TYR A 1 89 ? 0.058 6.902 4.719 1.00 97.62 89 TYR A N 1
ATOM 683 C CA . TYR A 1 89 ? 0.192 7.221 6.135 1.00 97.62 89 TYR A CA 1
ATOM 684 C C . TYR A 1 89 ? -1.144 7.074 6.875 1.00 97.62 89 TYR A C 1
ATOM 686 O O . TYR A 1 89 ? -1.231 6.353 7.872 1.00 97.62 89 TYR A O 1
ATOM 694 N N . LEU A 1 90 ? -2.205 7.701 6.355 1.00 97.56 90 LEU A N 1
ATOM 695 C CA . LEU A 1 90 ? -3.540 7.643 6.946 1.00 97.56 90 LEU A CA 1
ATOM 696 C C . LEU A 1 90 ? -4.078 6.207 7.011 1.00 97.56 90 LEU A C 1
ATOM 698 O O . LEU A 1 90 ? -4.707 5.844 8.005 1.00 97.56 90 LEU A O 1
ATOM 702 N N . LEU A 1 91 ? -3.825 5.387 5.988 1.00 97.62 91 LEU A N 1
ATOM 703 C CA . LEU A 1 91 ? -4.241 3.984 5.949 1.00 97.62 91 LEU A CA 1
ATOM 704 C C . LEU A 1 91 ? -3.547 3.157 7.043 1.00 97.62 91 LEU A C 1
ATOM 706 O O . LEU A 1 91 ? -4.209 2.384 7.739 1.00 97.62 91 LEU A O 1
ATOM 710 N N . MET A 1 92 ? -2.237 3.344 7.238 1.00 97.62 92 MET A N 1
ATOM 711 C CA . MET A 1 92 ? -1.491 2.699 8.329 1.00 97.62 92 MET A CA 1
ATOM 712 C C . MET A 1 92 ? -1.992 3.168 9.699 1.00 97.62 92 MET A C 1
ATOM 714 O O . MET A 1 92 ? -2.248 2.340 10.573 1.00 97.62 92 MET A O 1
ATOM 718 N N . ARG A 1 93 ? -2.204 4.480 9.867 1.00 96.81 93 ARG A N 1
ATOM 719 C CA . ARG A 1 93 ? -2.707 5.082 11.111 1.00 96.81 93 ARG A CA 1
ATOM 720 C C . ARG A 1 93 ? -4.100 4.560 11.471 1.00 96.81 93 ARG A C 1
ATOM 722 O O . ARG A 1 93 ? -4.315 4.145 12.605 1.00 96.81 93 ARG A O 1
ATOM 729 N N . ASN A 1 94 ? -5.023 4.507 10.507 1.00 96.88 94 ASN A N 1
ATOM 730 C CA . ASN A 1 94 ? -6.366 3.961 10.725 1.00 96.88 94 ASN A CA 1
ATOM 731 C C . ASN A 1 94 ? -6.326 2.465 11.062 1.00 96.88 94 ASN A C 1
ATOM 733 O O . ASN A 1 94 ? -7.073 2.025 11.932 1.00 96.88 94 ASN A O 1
ATOM 737 N N . ASN A 1 95 ? -5.445 1.680 10.428 1.00 97.00 95 ASN A N 1
ATOM 738 C CA . ASN A 1 95 ? -5.277 0.276 10.804 1.00 97.00 95 ASN A CA 1
ATOM 739 C C . ASN A 1 95 ? -4.789 0.153 12.253 1.00 97.00 95 ASN A C 1
ATOM 741 O O . ASN A 1 95 ? -5.328 -0.662 13.000 1.00 97.00 95 ASN A O 1
ATOM 745 N N . PHE A 1 96 ? -3.794 0.950 12.640 1.00 96.25 96 PHE A N 1
ATOM 746 C CA . PHE A 1 96 ? -3.245 0.948 13.992 1.00 96.25 96 PHE A CA 1
ATOM 747 C C . PHE A 1 96 ? -4.298 1.345 15.035 1.00 96.25 96 PHE A C 1
ATOM 749 O O . PHE A 1 96 ? -4.434 0.690 16.065 1.00 96.25 96 PHE A O 1
ATOM 756 N N . GLU A 1 97 ? -5.103 2.373 14.761 1.00 95.56 97 GLU A N 1
ATOM 757 C CA . GLU A 1 97 ? -6.221 2.759 15.630 1.00 95.56 97 GLU A CA 1
ATOM 758 C C . GLU A 1 97 ? -7.286 1.651 15.707 1.00 95.56 97 GLU A C 1
ATOM 760 O O . GLU A 1 97 ? -7.737 1.309 16.802 1.00 95.56 97 GLU A O 1
ATOM 765 N N . PHE A 1 98 ? -7.622 1.017 14.578 1.00 95.31 98 PHE A N 1
ATOM 766 C CA . PHE A 1 98 ? -8.591 -0.082 14.517 1.00 95.31 98 PHE A CA 1
ATOM 767 C C . PHE A 1 98 ? -8.170 -1.304 15.350 1.00 95.31 98 PHE A C 1
ATOM 769 O O . PHE A 1 98 ? -9.011 -1.968 15.954 1.00 95.31 98 PHE A O 1
ATOM 776 N N . THR A 1 99 ? -6.868 -1.586 15.446 1.00 93.00 99 THR A N 1
ATOM 777 C CA . THR A 1 99 ? -6.317 -2.679 16.271 1.00 93.00 99 THR A CA 1
ATOM 778 C C . THR A 1 99 ? -6.057 -2.267 17.723 1.00 93.00 99 THR A C 1
ATOM 780 O O . THR A 1 99 ? -5.305 -2.939 18.432 1.00 93.00 99 THR A O 1
ATOM 783 N N . LYS A 1 100 ? -6.685 -1.179 18.194 1.00 93.69 100 LYS A N 1
ATOM 784 C CA . LYS A 1 100 ? -6.504 -0.622 19.546 1.00 93.69 100 LYS A CA 1
ATOM 785 C C . LYS A 1 100 ? -5.046 -0.239 19.832 1.00 93.69 100 LYS A C 1
ATOM 787 O O . LYS A 1 100 ? -4.554 -0.464 20.935 1.00 93.69 100 LYS A O 1
ATOM 792 N N . ARG A 1 101 ? -4.365 0.337 18.834 1.00 90.94 101 ARG A N 1
ATOM 793 C CA . ARG A 1 101 ? -2.977 0.828 18.907 1.00 90.94 101 ARG A CA 1
ATOM 794 C C . ARG A 1 101 ? -1.945 -0.256 19.220 1.00 90.94 101 ARG A C 1
ATOM 796 O O . ARG A 1 101 ? -0.979 -0.008 19.935 1.00 90.94 101 ARG A O 1
ATOM 803 N N . ARG A 1 102 ? -2.168 -1.468 18.702 1.00 88.25 102 ARG A N 1
ATOM 804 C CA . ARG A 1 102 ? -1.248 -2.601 18.887 1.00 88.25 102 ARG A CA 1
ATOM 805 C C . ARG A 1 102 ? -0.268 -2.776 17.736 1.00 88.25 102 ARG A C 1
ATOM 807 O O . ARG A 1 102 ? 0.901 -2.999 17.992 1.00 88.25 102 ARG A O 1
ATOM 814 N N . THR A 1 103 ? -0.760 -2.746 16.498 1.00 89.44 103 THR A N 1
ATOM 815 C CA . THR A 1 103 ? 0.049 -2.896 15.275 1.00 89.44 103 THR A CA 1
ATOM 816 C C . THR A 1 103 ? -0.790 -2.597 14.033 1.00 89.44 103 THR A C 1
ATOM 818 O O . THR A 1 103 ? -2.016 -2.734 14.058 1.00 89.44 103 THR A O 1
ATOM 821 N N . PHE A 1 104 ? -0.154 -2.241 12.917 1.00 94.06 104 PHE A N 1
ATOM 822 C CA . PHE A 1 104 ? -0.802 -2.187 11.600 1.00 94.06 104 PHE A CA 1
ATOM 823 C C . PHE A 1 104 ? -0.389 -3.354 10.684 1.00 94.06 104 PHE A C 1
ATOM 825 O O . PHE A 1 104 ? -0.346 -3.207 9.463 1.00 94.06 104 PHE A O 1
ATOM 832 N N . LEU A 1 105 ? -0.108 -4.532 11.259 1.00 88.56 105 LEU A N 1
ATOM 833 C CA . LEU A 1 105 ? 0.393 -5.713 10.541 1.00 88.56 105 LEU A CA 1
ATOM 834 C C . LEU A 1 105 ? -0.352 -6.015 9.230 1.00 88.56 105 LEU A C 1
ATOM 836 O O . LEU A 1 105 ? 0.278 -6.324 8.224 1.00 88.56 105 LEU A O 1
ATOM 840 N N . ARG A 1 106 ? -1.682 -5.878 9.191 1.00 91.31 106 ARG A N 1
ATOM 841 C CA . ARG A 1 106 ? -2.450 -6.098 7.956 1.00 91.31 106 ARG A CA 1
ATOM 842 C C . ARG A 1 106 ? -1.989 -5.164 6.835 1.00 91.31 106 ARG A C 1
ATOM 844 O O . ARG A 1 106 ? -1.595 -5.652 5.777 1.00 91.31 106 ARG A O 1
ATOM 851 N N . THR A 1 107 ? -2.042 -3.849 7.051 1.00 95.25 107 THR A N 1
ATOM 852 C CA . THR A 1 107 ? -1.599 -2.865 6.053 1.00 95.25 107 THR A CA 1
ATOM 853 C C . THR A 1 107 ? -0.105 -3.019 5.764 1.00 95.25 107 THR A C 1
ATOM 855 O O . THR A 1 107 ? 0.289 -2.945 4.605 1.00 95.25 107 THR A O 1
ATOM 858 N N . HIS A 1 108 ? 0.715 -3.321 6.779 1.00 92.19 108 HIS A N 1
ATOM 859 C CA . HIS A 1 108 ? 2.148 -3.599 6.624 1.00 92.19 108 HIS A CA 1
ATOM 860 C C . HIS A 1 108 ? 2.396 -4.700 5.588 1.00 92.19 108 HIS A C 1
ATOM 862 O O . HIS A 1 108 ? 3.133 -4.488 4.625 1.00 92.19 108 HIS A O 1
ATOM 868 N N . LEU A 1 109 ? 1.767 -5.868 5.759 1.00 87.06 109 LEU A N 1
ATOM 869 C CA . LEU A 1 109 ? 1.951 -7.004 4.856 1.00 87.06 109 LEU A CA 1
ATOM 870 C C . LEU A 1 109 ? 1.499 -6.663 3.434 1.00 87.06 109 LEU A C 1
ATOM 872 O O . LEU A 1 109 ? 2.213 -6.964 2.481 1.00 87.06 109 LEU A O 1
ATOM 876 N N . GLN A 1 110 ? 0.363 -5.972 3.285 1.00 91.88 110 GLN A N 1
ATOM 877 C CA . GLN A 1 110 ? -0.117 -5.554 1.964 1.00 91.88 110 GLN A CA 1
ATOM 878 C C . GLN A 1 110 ? 0.821 -4.553 1.281 1.00 91.88 110 GLN A C 1
ATOM 880 O O . GLN A 1 110 ? 0.996 -4.625 0.068 1.00 91.88 110 GLN A O 1
ATOM 885 N N . ILE A 1 111 ? 1.464 -3.656 2.037 1.00 92.81 111 ILE A N 1
ATOM 886 C CA . ILE A 1 111 ? 2.471 -2.734 1.497 1.00 92.81 111 ILE A CA 1
ATOM 887 C C . ILE A 1 111 ? 3.695 -3.504 0.995 1.00 92.81 111 ILE A C 1
ATOM 889 O O . ILE A 1 111 ? 4.140 -3.251 -0.119 1.00 92.81 111 ILE A O 1
ATOM 893 N N . ILE A 1 112 ? 4.221 -4.460 1.766 1.00 85.06 112 ILE A N 1
ATOM 894 C CA . ILE A 1 112 ? 5.380 -5.265 1.338 1.00 85.06 112 ILE A CA 1
ATOM 895 C C . ILE A 1 112 ? 5.060 -6.077 0.077 1.00 85.06 112 ILE A C 1
ATOM 897 O O . ILE A 1 112 ? 5.860 -6.106 -0.862 1.00 85.06 112 ILE A O 1
ATOM 901 N N . ILE A 1 113 ? 3.877 -6.695 0.032 1.00 81.88 113 ILE A N 1
ATOM 902 C CA . ILE A 1 113 ? 3.392 -7.436 -1.138 1.00 81.88 113 ILE A CA 1
ATOM 903 C C . ILE A 1 113 ? 3.308 -6.516 -2.358 1.00 81.88 113 ILE A C 1
ATOM 905 O O . ILE A 1 113 ? 3.845 -6.840 -3.415 1.00 81.88 113 ILE A O 1
ATOM 909 N N . ALA A 1 114 ? 2.675 -5.354 -2.209 1.00 88.06 114 ALA A N 1
ATOM 910 C CA . ALA A 1 114 ? 2.494 -4.411 -3.301 1.00 88.06 114 ALA A CA 1
ATOM 911 C C . ALA A 1 114 ? 3.820 -3.816 -3.795 1.00 88.06 114 ALA A C 1
ATOM 913 O O . ALA A 1 114 ? 4.032 -3.733 -5.002 1.00 88.06 114 ALA A O 1
ATOM 914 N N . VAL A 1 115 ? 4.745 -3.471 -2.892 1.00 85.81 115 VAL A N 1
ATOM 915 C CA . VAL A 1 115 ? 6.108 -3.062 -3.269 1.00 85.81 115 VAL A CA 1
ATOM 916 C C . VAL A 1 115 ? 6.770 -4.160 -4.091 1.00 85.81 115 VAL A C 1
ATOM 918 O O . VAL A 1 115 ? 7.312 -3.857 -5.146 1.00 85.81 115 VAL A O 1
ATOM 921 N N . SER A 1 116 ? 6.661 -5.422 -3.664 1.00 76.75 116 SER A N 1
ATOM 922 C CA . SER A 1 116 ? 7.259 -6.566 -4.367 1.00 76.75 116 SER A CA 1
ATOM 923 C C . SER A 1 116 ? 6.697 -6.784 -5.778 1.00 76.75 116 SER A C 1
ATOM 925 O O . SER A 1 116 ? 7.375 -7.340 -6.638 1.00 76.75 116 SER A O 1
ATOM 927 N N . GLN A 1 117 ? 5.464 -6.347 -6.035 1.00 77.25 117 GLN A N 1
ATOM 928 C CA . GLN A 1 117 ? 4.840 -6.391 -7.362 1.00 77.25 117 GLN A CA 1
ATOM 929 C C . GLN A 1 117 ? 5.223 -5.178 -8.226 1.00 77.25 117 GLN A C 1
ATOM 931 O O . GLN A 1 117 ? 5.342 -5.302 -9.440 1.00 77.25 117 GLN A O 1
ATOM 936 N N . LEU A 1 118 ? 5.446 -4.015 -7.604 1.00 77.06 118 LEU A N 1
ATOM 937 C CA . LEU A 1 118 ? 5.846 -2.765 -8.267 1.00 77.06 118 LEU A CA 1
ATOM 938 C C . LEU A 1 118 ? 7.358 -2.643 -8.485 1.00 77.06 118 LEU A C 1
ATOM 940 O O . LEU A 1 118 ? 7.815 -1.656 -9.058 1.00 77.06 118 LEU A O 1
ATOM 944 N N . ILE A 1 119 ? 8.132 -3.626 -8.026 1.00 72.94 119 ILE A N 1
ATOM 945 C CA . ILE A 1 119 ? 9.593 -3.661 -8.093 1.00 72.94 119 ILE A CA 1
ATOM 946 C C . ILE A 1 119 ? 10.115 -3.259 -9.479 1.00 72.94 119 ILE A C 1
ATOM 948 O O . ILE A 1 119 ? 10.991 -2.400 -9.558 1.00 72.94 119 ILE A O 1
ATOM 952 N N . ALA A 1 120 ? 9.565 -3.828 -10.557 1.00 62.72 120 ALA A N 1
ATOM 953 C CA . ALA A 1 120 ? 10.031 -3.548 -11.912 1.00 62.72 120 ALA A CA 1
ATOM 954 C C . ALA A 1 120 ? 9.827 -2.067 -12.274 1.00 62.72 120 ALA A C 1
ATOM 956 O O . ALA A 1 120 ? 10.755 -1.404 -12.722 1.00 62.72 120 ALA A O 1
ATOM 957 N N . ASP A 1 121 ? 8.656 -1.502 -11.988 1.00 62.81 121 ASP A N 1
ATOM 958 C CA . ASP A 1 121 ? 8.357 -0.099 -12.298 1.00 62.81 121 ASP A CA 1
ATOM 959 C C . ASP A 1 121 ? 9.158 0.877 -11.413 1.00 62.81 121 ASP A C 1
ATOM 961 O O . ASP A 1 121 ? 9.618 1.930 -11.871 1.00 62.81 121 ASP A O 1
ATOM 965 N N . VAL A 1 122 ? 9.365 0.529 -10.137 1.00 61.28 122 VAL A N 1
ATOM 966 C CA . VAL A 1 122 ? 10.101 1.361 -9.173 1.00 61.28 122 VAL A CA 1
ATOM 967 C C . VAL A 1 122 ? 11.599 1.354 -9.478 1.00 61.28 122 VAL A C 1
ATOM 969 O O . VAL A 1 122 ? 12.204 2.428 -9.542 1.00 61.28 122 VAL A O 1
ATOM 972 N N . ALA A 1 123 ? 12.193 0.176 -9.689 1.00 58.66 123 ALA A N 1
ATOM 973 C CA . ALA A 1 123 ? 13.624 0.020 -9.950 1.00 58.66 123 ALA A CA 1
ATOM 974 C C . ALA A 1 123 ? 14.033 0.616 -11.306 1.00 58.66 123 ALA A C 1
ATOM 976 O O . ALA A 1 123 ? 15.122 1.169 -11.427 1.00 58.66 123 ALA A O 1
ATOM 977 N N . LEU A 1 124 ? 13.154 0.564 -12.313 1.00 55.03 124 LEU A N 1
ATOM 978 C CA . LEU A 1 124 ? 13.457 1.049 -13.663 1.00 55.03 124 LEU A CA 1
ATOM 979 C C . LEU A 1 124 ? 13.232 2.551 -13.861 1.00 55.03 124 LEU A C 1
ATOM 981 O O . LEU A 1 124 ? 13.792 3.127 -14.790 1.00 55.03 124 LEU A O 1
ATOM 985 N N . SER A 1 125 ? 12.363 3.195 -13.077 1.00 60.16 125 SER A N 1
ATOM 986 C CA . SER A 1 125 ? 11.901 4.556 -13.408 1.00 60.16 125 SER A CA 1
ATOM 987 C C . SER A 1 125 ? 11.656 5.482 -12.218 1.00 60.16 125 SER A C 1
ATOM 989 O O . SER A 1 125 ? 11.486 6.688 -12.425 1.00 60.16 125 SER A O 1
ATOM 991 N N . GLY A 1 126 ? 11.611 4.964 -10.987 1.00 61.19 126 GLY A N 1
ATOM 992 C CA . GLY A 1 126 ? 11.037 5.679 -9.843 1.00 61.19 126 GLY A CA 1
ATOM 993 C C . GLY A 1 126 ? 11.855 5.676 -8.554 1.00 61.19 126 GLY A C 1
ATOM 994 O O . GLY A 1 126 ? 11.365 6.231 -7.576 1.00 61.19 126 GLY A O 1
ATOM 995 N N . GLY A 1 127 ? 13.061 5.097 -8.527 1.00 74.56 127 GLY A N 1
ATOM 996 C CA . GLY A 1 127 ? 13.833 4.857 -7.300 1.00 74.56 127 GLY A CA 1
ATOM 997 C C . GLY A 1 127 ? 13.918 6.065 -6.360 1.00 74.56 127 GLY A C 1
ATOM 998 O O . GLY A 1 127 ? 13.422 6.000 -5.238 1.00 74.56 127 GLY A O 1
ATOM 999 N N . THR A 1 128 ? 14.457 7.195 -6.825 1.00 83.88 128 THR A N 1
ATOM 1000 C CA . THR A 1 128 ? 14.588 8.427 -6.019 1.00 83.88 128 THR A CA 1
ATOM 1001 C C . THR A 1 128 ? 13.235 9.011 -5.605 1.00 83.88 128 THR A C 1
ATOM 1003 O O . THR A 1 128 ? 13.017 9.304 -4.434 1.00 83.88 128 THR A O 1
ATOM 1006 N N . ARG A 1 129 ? 12.272 9.076 -6.532 1.00 88.69 129 ARG A N 1
ATOM 1007 C CA . ARG A 1 129 ? 10.909 9.586 -6.277 1.00 88.69 129 ARG A CA 1
ATOM 1008 C C . ARG A 1 129 ? 10.175 8.783 -5.204 1.00 88.69 129 ARG A C 1
ATOM 1010 O O . ARG A 1 129 ? 9.417 9.332 -4.402 1.00 88.69 129 ARG A O 1
ATOM 1017 N N . PHE A 1 130 ? 10.385 7.472 -5.207 1.00 89.44 130 PHE A N 1
ATOM 1018 C CA . PHE A 1 130 ? 9.799 6.587 -4.219 1.00 89.44 130 PHE A CA 1
ATOM 1019 C C . PHE A 1 130 ? 10.486 6.746 -2.859 1.00 89.44 130 PHE A C 1
ATOM 1021 O O . PHE A 1 130 ? 9.794 6.803 -1.844 1.00 89.44 130 PHE A O 1
ATOM 1028 N N . GLN A 1 131 ? 11.814 6.924 -2.826 1.00 89.25 131 GLN A N 1
ATOM 1029 C CA . GLN A 1 131 ? 12.532 7.278 -1.593 1.00 89.25 131 GLN A CA 1
ATOM 1030 C C . GLN A 1 131 ? 12.017 8.588 -0.982 1.00 89.25 131 GLN A C 1
ATOM 1032 O O . GLN A 1 131 ? 11.772 8.619 0.225 1.00 89.25 131 GLN A O 1
ATOM 1037 N N . ASP A 1 132 ? 11.767 9.621 -1.794 1.00 91.94 132 ASP A N 1
ATOM 1038 C CA . ASP A 1 132 ? 11.181 10.887 -1.328 1.00 91.94 132 ASP A CA 1
ATOM 1039 C C . ASP A 1 132 ? 9.812 10.665 -0.671 1.00 91.94 132 ASP A C 1
ATOM 1041 O O . ASP A 1 132 ? 9.537 11.172 0.417 1.00 91.94 132 ASP A O 1
ATOM 1045 N N . SER A 1 133 ? 8.966 9.838 -1.291 1.00 95.25 133 SER A N 1
ATOM 1046 C CA . SER A 1 133 ? 7.656 9.472 -0.735 1.00 95.25 133 SER A CA 1
ATOM 1047 C C . SER A 1 133 ? 7.783 8.748 0.611 1.00 95.25 133 SER A C 1
ATOM 1049 O O . SER A 1 133 ? 7.056 9.051 1.559 1.00 95.25 133 SER A O 1
ATOM 1051 N N . LEU A 1 134 ? 8.754 7.837 0.752 1.00 94.06 134 LEU A N 1
ATOM 1052 C CA . LEU A 1 134 ? 9.039 7.171 2.030 1.00 94.06 134 LEU A CA 1
ATOM 1053 C C . LEU A 1 134 ? 9.532 8.151 3.105 1.00 94.06 134 LEU A C 1
ATOM 1055 O O . LEU A 1 134 ? 9.232 7.960 4.287 1.00 94.06 134 LEU A O 1
ATOM 1059 N N . LEU A 1 135 ? 10.277 9.195 2.731 1.00 94.56 135 LEU A N 1
ATOM 1060 C CA . LEU A 1 135 ? 10.681 10.254 3.662 1.00 94.56 135 LEU A CA 1
ATOM 1061 C C . LEU A 1 135 ? 9.473 11.065 4.136 1.00 94.56 135 LEU A C 1
ATOM 1063 O O . LEU A 1 135 ? 9.324 11.276 5.339 1.00 94.56 135 LEU A O 1
ATOM 1067 N N . ILE A 1 136 ? 8.569 11.439 3.227 1.00 95.94 136 ILE A N 1
ATOM 1068 C CA . ILE A 1 136 ? 7.323 12.145 3.565 1.00 95.94 136 ILE A CA 1
ATOM 1069 C C . ILE A 1 136 ? 6.485 11.330 4.562 1.00 95.94 136 ILE A C 1
ATOM 1071 O O . ILE A 1 136 ? 6.021 11.867 5.568 1.00 95.94 136 ILE A O 1
ATOM 1075 N N . ILE A 1 137 ? 6.344 10.020 4.336 1.00 96.69 137 ILE A N 1
ATOM 1076 C CA . ILE A 1 137 ? 5.625 9.111 5.246 1.00 96.69 137 ILE A CA 1
ATOM 1077 C C . ILE A 1 137 ? 6.257 9.094 6.644 1.00 96.69 137 ILE A C 1
ATOM 1079 O O . ILE A 1 137 ? 5.544 9.197 7.645 1.00 96.69 137 ILE A O 1
ATOM 1083 N N . ASN A 1 138 ? 7.588 8.993 6.726 1.00 95.75 138 ASN A N 1
ATOM 1084 C CA . ASN A 1 138 ? 8.302 9.040 8.005 1.00 95.75 138 ASN A CA 1
ATOM 1085 C C . ASN A 1 138 ? 8.107 10.390 8.709 1.00 95.75 138 ASN A C 1
ATOM 1087 O O . ASN A 1 138 ? 7.901 10.427 9.921 1.00 95.75 138 ASN A O 1
ATOM 1091 N N . ASN A 1 139 ? 8.119 11.496 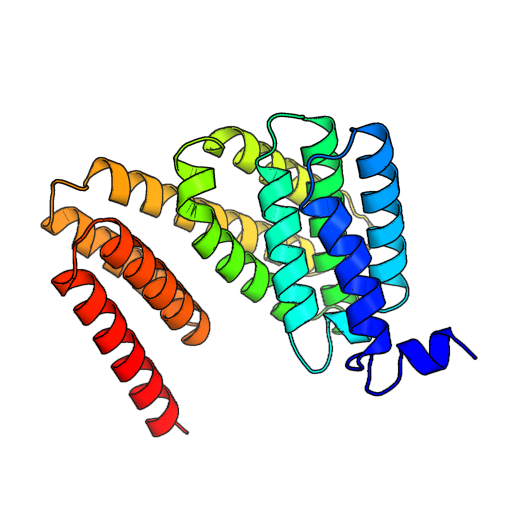7.962 1.00 96.19 139 ASN A N 1
ATOM 1092 C CA . ASN A 1 139 ? 7.886 12.827 8.518 1.00 96.19 139 ASN A CA 1
ATOM 1093 C C . ASN A 1 139 ? 6.478 12.956 9.109 1.00 96.19 139 ASN A C 1
ATOM 1095 O O . ASN A 1 139 ? 6.342 13.491 10.211 1.00 96.19 139 ASN A O 1
ATOM 1099 N N . PHE A 1 140 ? 5.448 12.419 8.445 1.00 96.12 140 PHE A N 1
ATOM 1100 C CA . PHE A 1 140 ? 4.097 12.371 9.012 1.00 96.12 140 PHE A CA 1
ATOM 1101 C C . PHE A 1 140 ? 4.048 11.561 10.313 1.00 96.12 140 PHE A C 1
ATOM 1103 O O . PHE A 1 140 ? 3.541 12.066 11.314 1.00 96.12 140 PHE A O 1
ATOM 1110 N N . ALA A 1 141 ? 4.643 10.365 10.339 1.00 94.75 141 ALA A N 1
ATOM 1111 C CA . ALA A 1 141 ? 4.677 9.523 11.539 1.00 94.75 141 ALA A CA 1
ATOM 1112 C C . ALA A 1 141 ? 5.420 10.176 12.712 1.00 94.75 141 ALA A C 1
ATOM 1114 O O . ALA A 1 141 ? 4.972 10.087 13.853 1.00 94.75 141 ALA A O 1
ATOM 1115 N N . ASN A 1 142 ? 6.510 10.891 12.431 1.00 93.25 142 ASN A N 1
ATOM 1116 C CA . ASN A 1 142 ? 7.273 11.614 13.445 1.00 93.25 142 ASN A CA 1
ATOM 1117 C C . ASN A 1 142 ? 6.610 12.927 13.883 1.00 93.25 142 ASN A C 1
ATOM 1119 O O . ASN A 1 142 ? 6.950 13.444 14.943 1.00 93.25 142 ASN A O 1
ATOM 1123 N N . SER A 1 143 ? 5.691 13.493 13.097 1.00 93.75 143 SER A N 1
ATOM 1124 C CA . SER A 1 143 ? 5.042 14.780 13.400 1.00 93.75 143 SER A CA 1
ATOM 1125 C C . SER A 1 143 ? 3.670 14.625 14.066 1.00 93.75 143 SER A C 1
ATOM 1127 O O . SER A 1 143 ? 3.228 15.539 14.766 1.00 93.75 143 SER A O 1
ATOM 1129 N N . ASP A 1 144 ? 3.008 13.476 13.899 1.00 94.25 144 ASP A N 1
ATOM 1130 C CA . ASP A 1 144 ? 1.678 13.191 14.450 1.00 94.25 144 ASP A CA 1
ATOM 1131 C C . ASP A 1 144 ? 1.711 13.043 15.982 1.00 94.25 144 ASP A C 1
ATOM 1133 O O . ASP A 1 144 ? 2.075 12.005 16.539 1.00 94.25 144 ASP A O 1
ATOM 1137 N N . ARG A 1 145 ? 1.319 14.119 16.679 1.00 93.12 145 ARG A N 1
ATOM 1138 C CA . ARG A 1 145 ? 1.338 14.214 18.149 1.00 93.12 145 ARG A CA 1
ATOM 1139 C C . ARG A 1 145 ? 0.569 13.065 18.834 1.00 93.12 145 ARG A C 1
ATOM 1141 O O . ARG A 1 145 ? 1.167 12.445 19.711 1.00 93.12 145 ARG A O 1
ATOM 1148 N N . PRO A 1 146 ? -0.684 12.732 18.452 1.00 91.69 146 PRO A N 1
ATOM 1149 C CA . PRO A 1 146 ? -1.391 11.553 18.962 1.00 91.69 146 PRO A CA 1
ATOM 1150 C C . PRO A 1 146 ? -0.639 10.219 18.864 1.00 91.69 146 PRO A C 1
ATOM 1152 O O . PRO A 1 146 ? -0.881 9.336 19.688 1.00 91.69 146 PRO A O 1
ATOM 1155 N N . MET A 1 147 ? 0.225 10.051 17.859 1.00 91.75 147 MET A N 1
ATOM 1156 C CA . MET A 1 147 ? 0.924 8.789 17.587 1.00 91.75 147 MET A CA 1
ATOM 1157 C C . MET A 1 147 ? 2.346 8.741 18.157 1.00 91.75 147 MET A C 1
ATOM 1159 O O . MET A 1 147 ? 2.863 7.644 18.369 1.00 91.75 147 MET A O 1
ATOM 1163 N N . LYS A 1 148 ? 2.962 9.892 18.465 1.00 89.31 148 LYS A N 1
ATOM 1164 C CA . LYS A 1 148 ? 4.344 9.990 18.977 1.00 89.31 148 LYS A CA 1
ATOM 1165 C C . LYS A 1 148 ? 4.639 9.104 20.188 1.00 89.31 148 LYS A C 1
ATOM 1167 O O . LYS A 1 148 ? 5.725 8.549 20.273 1.00 89.31 148 LYS A O 1
ATOM 1172 N N . ALA A 1 149 ? 3.692 8.982 21.117 1.00 88.62 149 ALA A N 1
ATOM 1173 C CA . ALA A 1 149 ? 3.859 8.207 22.350 1.00 88.62 149 ALA A CA 1
ATOM 1174 C C . ALA A 1 149 ? 3.533 6.706 22.191 1.00 88.62 149 ALA A C 1
ATOM 1176 O O . ALA A 1 149 ? 3.379 5.996 23.180 1.00 88.62 149 ALA A O 1
ATOM 1177 N N . THR A 1 150 ? 3.362 6.221 20.959 1.00 94.00 150 THR A N 1
ATOM 1178 C CA . THR A 1 150 ? 2.974 4.833 20.659 1.00 94.00 150 THR A CA 1
ATOM 1179 C C . THR A 1 150 ? 4.079 4.107 19.887 1.00 94.00 150 THR A C 1
ATOM 1181 O O . THR A 1 150 ? 5.028 4.734 19.426 1.00 94.00 150 THR A O 1
ATOM 1184 N N . ALA A 1 151 ? 3.934 2.794 19.674 1.00 93.12 151 ALA A N 1
ATOM 1185 C CA . ALA A 1 151 ? 4.841 2.010 18.824 1.00 93.12 151 ALA A CA 1
ATOM 1186 C C . ALA A 1 151 ? 4.709 2.318 17.315 1.00 93.12 151 ALA A C 1
ATOM 1188 O O . ALA A 1 151 ? 5.483 1.812 16.498 1.00 93.12 151 ALA A O 1
ATOM 1189 N N . PHE A 1 152 ? 3.740 3.152 16.923 1.00 95.44 152 PHE A N 1
ATOM 1190 C CA . PHE A 1 152 ? 3.430 3.405 15.521 1.00 95.44 152 PHE A CA 1
ATOM 1191 C C . PHE A 1 152 ? 4.596 4.023 14.727 1.00 95.44 152 PHE A C 1
ATOM 1193 O O . PHE A 1 152 ? 4.926 3.473 13.675 1.00 95.44 152 PHE A O 1
ATOM 1200 N N . PRO A 1 153 ? 5.282 5.093 15.187 1.00 95.62 153 PRO A N 1
ATOM 1201 C CA . PRO A 1 153 ? 6.387 5.675 14.425 1.00 95.62 153 PRO A CA 1
ATOM 1202 C C . PRO A 1 153 ? 7.554 4.700 14.226 1.00 95.62 153 PRO A C 1
ATOM 1204 O O . PRO A 1 153 ? 8.145 4.672 13.147 1.00 95.62 153 PRO A O 1
ATOM 1207 N N . SER A 1 154 ? 7.855 3.858 15.224 1.00 93.50 154 SER A N 1
ATOM 1208 C CA . SER A 1 154 ? 8.861 2.797 15.091 1.00 93.50 154 SER A CA 1
ATOM 1209 C C . SER A 1 154 ? 8.454 1.738 14.067 1.00 93.50 154 SER A C 1
ATOM 1211 O O . SER A 1 154 ? 9.251 1.435 13.183 1.00 93.50 154 SER A O 1
ATOM 1213 N N . GLU A 1 155 ? 7.209 1.246 14.098 1.00 93.62 155 GLU A N 1
ATOM 1214 C CA . GLU A 1 155 ? 6.729 0.272 13.105 1.00 93.62 155 GLU A CA 1
ATOM 1215 C C . GLU A 1 155 ? 6.742 0.853 11.675 1.00 93.62 155 GLU A C 1
ATOM 1217 O O . GLU A 1 155 ? 7.093 0.152 10.723 1.00 93.62 155 GLU A O 1
ATOM 1222 N N . VAL A 1 156 ? 6.406 2.140 11.502 1.00 96.00 156 VAL A N 1
ATOM 1223 C CA . VAL A 1 156 ? 6.497 2.831 10.200 1.00 96.00 156 VAL A CA 1
ATOM 1224 C C . VAL A 1 156 ? 7.951 2.938 9.741 1.00 96.00 156 VAL A C 1
ATOM 1226 O O . VAL A 1 156 ? 8.257 2.636 8.583 1.00 96.00 156 VAL A O 1
ATOM 1229 N N . LYS A 1 157 ? 8.868 3.320 10.637 1.00 93.56 157 LYS A N 1
ATOM 1230 C CA . LYS A 1 157 ? 10.302 3.395 10.334 1.00 93.56 157 LYS A CA 1
ATOM 1231 C C . LYS A 1 157 ? 10.842 2.035 9.889 1.00 93.56 157 LYS A C 1
ATOM 1233 O O . LYS A 1 157 ? 11.499 1.962 8.847 1.00 93.56 157 LYS A O 1
ATOM 1238 N N . ASP A 1 158 ? 10.507 0.970 10.610 1.00 90.75 158 ASP A N 1
ATOM 1239 C CA . ASP A 1 158 ? 10.929 -0.397 10.293 1.00 90.75 158 ASP A CA 1
ATOM 1240 C C . ASP A 1 158 ? 10.350 -0.886 8.964 1.00 90.75 158 ASP A C 1
ATOM 1242 O O . ASP A 1 158 ? 11.080 -1.458 8.148 1.00 90.75 158 ASP A O 1
ATOM 1246 N N . LEU A 1 159 ? 9.075 -0.588 8.690 1.00 91.12 159 LEU A N 1
ATOM 1247 C CA . LEU A 1 159 ? 8.468 -0.850 7.387 1.00 91.12 159 LEU A CA 1
ATOM 1248 C C . LEU A 1 159 ? 9.237 -0.133 6.268 1.00 91.12 159 LEU A C 1
ATOM 1250 O O . LEU A 1 159 ? 9.615 -0.768 5.285 1.00 91.12 159 LEU A O 1
ATOM 1254 N N . THR A 1 160 ? 9.517 1.169 6.403 1.00 91.56 160 THR A N 1
ATOM 1255 C CA . THR A 1 160 ? 10.249 1.895 5.348 1.00 91.56 160 THR A CA 1
ATOM 1256 C C . THR A 1 160 ? 11.675 1.381 5.166 1.00 91.56 160 THR A C 1
ATOM 1258 O O . THR A 1 160 ? 12.148 1.311 4.033 1.00 91.56 160 THR A O 1
ATOM 1261 N N . LYS A 1 161 ? 12.354 0.954 6.240 1.00 87.38 161 LYS A N 1
ATOM 1262 C CA . LYS A 1 161 ? 13.664 0.290 6.152 1.00 87.38 161 LYS A CA 1
ATOM 1263 C C . LYS A 1 161 ? 13.562 -1.018 5.368 1.00 87.38 161 LYS A C 1
ATOM 1265 O O . LYS A 1 161 ? 14.345 -1.221 4.446 1.00 87.38 161 LYS A O 1
ATOM 1270 N N . ARG A 1 162 ? 12.565 -1.854 5.673 1.00 85.00 162 ARG A N 1
ATOM 1271 C CA . ARG A 1 162 ? 12.311 -3.107 4.949 1.00 85.00 162 ARG A CA 1
ATOM 1272 C C . ARG A 1 162 ? 12.044 -2.851 3.466 1.00 85.00 162 ARG A C 1
ATOM 1274 O O . ARG A 1 162 ? 12.666 -3.496 2.633 1.00 85.00 162 ARG A O 1
ATOM 1281 N N . ILE A 1 163 ? 11.206 -1.869 3.131 1.00 87.38 163 ILE A N 1
ATOM 1282 C CA . ILE A 1 163 ? 10.957 -1.463 1.737 1.00 87.38 163 ILE A CA 1
ATOM 1283 C C . ILE A 1 163 ? 12.269 -1.077 1.041 1.00 87.38 163 ILE A C 1
ATOM 1285 O O . ILE A 1 163 ? 12.533 -1.552 -0.058 1.00 87.38 163 ILE A O 1
ATOM 1289 N N . ARG A 1 164 ? 13.121 -0.261 1.678 1.00 84.19 164 ARG A N 1
ATOM 1290 C CA . ARG A 1 164 ? 14.426 0.120 1.108 1.00 84.19 164 ARG A CA 1
ATOM 1291 C C . ARG A 1 164 ? 15.321 -1.084 0.845 1.00 84.19 164 ARG A C 1
ATOM 1293 O O . ARG A 1 164 ? 15.906 -1.153 -0.229 1.00 84.19 164 ARG A O 1
ATOM 1300 N N . THR A 1 165 ? 15.390 -2.032 1.778 1.00 81.19 165 THR A N 1
ATOM 1301 C CA . THR A 1 165 ? 16.146 -3.278 1.592 1.00 81.19 165 THR A CA 1
ATOM 1302 C C . THR A 1 165 ? 15.636 -4.064 0.387 1.00 81.19 165 THR A C 1
ATOM 1304 O O . THR A 1 165 ? 16.440 -4.510 -0.422 1.00 81.19 165 THR A O 1
ATOM 1307 N N . VAL A 1 166 ? 14.314 -4.172 0.220 1.00 76.25 166 VAL A N 1
ATOM 1308 C CA . VAL A 1 166 ? 13.704 -4.856 -0.933 1.00 76.25 166 VAL A CA 1
ATOM 1309 C C . VAL A 1 166 ? 14.079 -4.178 -2.247 1.00 76.25 166 VAL A C 1
ATOM 1311 O O . VAL A 1 166 ? 14.468 -4.848 -3.200 1.00 76.25 166 VAL A O 1
ATOM 1314 N N . LEU A 1 167 ? 14.019 -2.847 -2.294 1.00 76.00 167 LEU A N 1
ATOM 1315 C CA . LEU A 1 167 ? 14.394 -2.085 -3.485 1.00 76.00 167 LEU A CA 1
ATOM 1316 C C . LEU A 1 167 ? 15.881 -2.217 -3.818 1.00 76.00 167 LEU A C 1
ATOM 1318 O O . LEU A 1 167 ? 16.213 -2.421 -4.980 1.00 76.00 167 LEU A O 1
ATOM 1322 N N . MET A 1 168 ? 16.760 -2.110 -2.816 1.00 76.31 168 MET A N 1
ATOM 1323 C CA . MET A 1 168 ?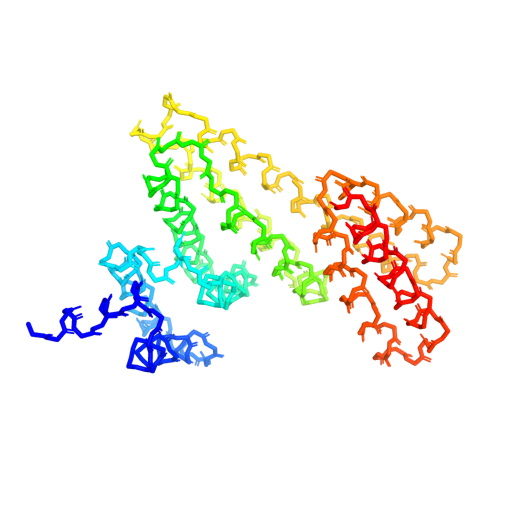 18.209 -2.236 -2.997 1.00 76.31 168 MET A CA 1
ATOM 1324 C C . MET A 1 168 ? 18.584 -3.622 -3.505 1.00 76.31 168 MET A C 1
ATOM 1326 O O . MET A 1 168 ? 19.245 -3.729 -4.531 1.00 76.31 168 MET A O 1
ATOM 1330 N N . ALA A 1 169 ? 18.099 -4.671 -2.841 1.00 70.75 169 ALA A N 1
ATOM 1331 C CA . ALA A 1 169 ? 18.370 -6.035 -3.265 1.00 70.75 169 ALA A CA 1
ATOM 1332 C C . ALA A 1 169 ? 17.834 -6.298 -4.678 1.00 70.75 169 ALA A C 1
ATOM 1334 O O . ALA A 1 169 ? 18.489 -6.983 -5.452 1.00 70.75 169 ALA A O 1
ATOM 1335 N N . THR A 1 170 ? 16.704 -5.695 -5.069 1.00 66.75 170 THR A N 1
ATOM 1336 C CA . THR A 1 170 ? 16.225 -5.866 -6.447 1.00 66.75 170 THR A CA 1
ATOM 1337 C C . THR A 1 170 ? 17.020 -5.063 -7.480 1.00 66.75 170 THR A C 1
ATOM 1339 O O . THR A 1 170 ? 17.217 -5.533 -8.597 1.00 66.75 170 THR A O 1
ATOM 1342 N N . ALA A 1 171 ? 17.494 -3.863 -7.139 1.00 68.06 171 ALA A N 1
ATOM 1343 C CA . ALA A 1 171 ? 18.398 -3.119 -8.015 1.00 68.06 171 ALA A CA 1
ATOM 1344 C C . ALA A 1 171 ? 19.683 -3.923 -8.269 1.00 68.06 171 ALA A C 1
ATOM 1346 O O . ALA A 1 171 ? 20.085 -4.077 -9.418 1.00 68.06 171 ALA A O 1
ATOM 1347 N N . GLN A 1 172 ? 20.236 -4.529 -7.213 1.00 66.38 172 GLN A N 1
ATOM 1348 C CA . GLN A 1 172 ? 21.387 -5.424 -7.313 1.00 66.38 172 GLN A CA 1
ATOM 1349 C C . GLN A 1 172 ? 21.074 -6.667 -8.152 1.00 66.38 172 GLN A C 1
ATOM 1351 O O . GLN A 1 172 ? 21.870 -7.029 -9.009 1.00 66.38 172 GLN A O 1
ATOM 1356 N N . MET A 1 173 ? 19.898 -7.286 -7.985 1.00 64.88 173 MET A N 1
ATOM 1357 C CA . MET A 1 173 ? 19.509 -8.429 -8.820 1.00 64.88 173 MET A CA 1
ATOM 1358 C C . MET A 1 173 ? 19.499 -8.061 -10.306 1.00 64.88 173 MET A C 1
ATOM 1360 O O . MET A 1 173 ? 19.958 -8.840 -11.129 1.00 64.88 173 MET A O 1
ATOM 1364 N N . LYS A 1 174 ? 19.020 -6.862 -10.650 1.00 63.81 174 LYS A N 1
ATOM 1365 C CA . LYS A 1 174 ? 19.011 -6.392 -12.036 1.00 63.81 174 LYS A CA 1
ATOM 1366 C C . LYS A 1 174 ? 20.420 -6.120 -12.576 1.00 63.81 174 LYS A C 1
ATOM 1368 O O . LYS A 1 174 ? 20.722 -6.463 -13.713 1.00 63.81 174 LYS A O 1
ATOM 1373 N N . GLU A 1 175 ? 21.279 -5.476 -11.788 1.00 66.88 175 GLU A N 1
ATOM 1374 C CA . GLU A 1 175 ? 22.668 -5.187 -12.184 1.00 66.88 175 GLU A CA 1
ATOM 1375 C C . GLU A 1 175 ? 23.479 -6.467 -12.410 1.00 66.88 175 GLU A C 1
ATOM 1377 O O . GLU A 1 175 ? 24.310 -6.524 -13.317 1.00 66.88 175 GLU A O 1
ATOM 1382 N N . HIS A 1 176 ? 23.169 -7.510 -11.643 1.00 64.50 176 HIS A N 1
ATOM 1383 C CA . HIS A 1 176 ? 23.797 -8.820 -11.719 1.00 64.50 176 HIS A CA 1
ATOM 1384 C C . HIS A 1 176 ? 22.982 -9.839 -12.528 1.00 64.50 176 HIS A C 1
ATOM 1386 O O . HIS A 1 176 ? 23.226 -11.030 -12.408 1.00 64.50 176 HIS A O 1
ATOM 1392 N N . GLU A 1 177 ? 22.071 -9.414 -13.416 1.00 59.31 177 GLU A N 1
ATOM 1393 C CA . GLU A 1 177 ? 21.266 -10.339 -14.244 1.00 59.31 177 GLU A CA 1
ATOM 1394 C C . GLU A 1 177 ? 22.113 -11.332 -15.069 1.00 59.31 177 GLU A C 1
ATOM 1396 O O . GLU A 1 177 ? 21.635 -12.395 -15.453 1.00 59.31 177 GLU A O 1
ATOM 1401 N N . LYS A 1 178 ? 23.382 -10.995 -15.336 1.00 64.06 178 LYS A N 1
ATOM 1402 C CA . LYS A 1 178 ? 24.349 -11.830 -16.071 1.00 64.06 178 LYS A CA 1
ATOM 1403 C C . LYS A 1 178 ? 25.313 -12.611 -15.169 1.00 64.06 178 LYS A C 1
ATOM 1405 O O . LYS A 1 178 ? 26.224 -13.251 -15.686 1.00 64.06 178 LYS A O 1
ATOM 1410 N N . ASP A 1 179 ? 25.135 -12.529 -13.856 1.00 71.31 179 ASP A N 1
ATOM 1411 C CA . ASP A 1 179 ? 25.936 -13.194 -12.829 1.00 71.31 179 ASP A CA 1
ATOM 1412 C C . ASP A 1 179 ? 25.017 -14.112 -11.995 1.00 71.31 179 ASP A C 1
ATOM 1414 O O . ASP A 1 179 ? 24.379 -13.666 -11.032 1.00 71.31 179 ASP A O 1
ATOM 1418 N N . PRO A 1 180 ? 24.896 -15.394 -12.393 1.00 60.75 180 PRO A N 1
ATOM 1419 C CA . PRO A 1 180 ? 23.972 -16.340 -11.772 1.00 60.75 180 PRO A CA 1
ATOM 1420 C C . PRO A 1 180 ? 24.246 -16.577 -10.284 1.00 60.75 180 PRO A C 1
ATOM 1422 O O . PRO A 1 180 ? 23.313 -16.825 -9.523 1.00 60.75 180 PRO A O 1
ATOM 1425 N N . GLU A 1 181 ? 25.507 -16.498 -9.857 1.00 68.75 181 GLU A N 1
ATOM 1426 C CA . GLU A 1 181 ? 25.912 -16.788 -8.479 1.00 68.75 181 GLU A CA 1
ATOM 1427 C C . GLU A 1 181 ? 25.488 -15.647 -7.544 1.00 68.75 181 GLU A C 1
ATOM 1429 O O . GLU A 1 181 ? 24.800 -15.873 -6.544 1.00 68.75 181 GLU A O 1
ATOM 1434 N N . MET A 1 182 ? 25.756 -14.399 -7.944 1.00 71.06 182 MET A N 1
ATOM 1435 C CA . MET A 1 182 ? 25.317 -13.214 -7.199 1.00 71.06 182 MET A CA 1
ATOM 1436 C C . MET A 1 182 ? 23.785 -13.084 -7.157 1.00 71.06 182 MET A C 1
ATOM 1438 O O . MET A 1 182 ? 23.214 -12.680 -6.139 1.00 71.06 182 MET A O 1
ATOM 1442 N N . LEU A 1 183 ? 23.094 -13.445 -8.244 1.00 60.44 183 LEU A N 1
ATOM 1443 C CA . LEU A 1 183 ? 21.629 -13.485 -8.283 1.00 60.44 183 LEU A CA 1
ATOM 1444 C C . LEU A 1 183 ? 21.055 -14.421 -7.218 1.00 60.44 183 LEU A C 1
ATOM 1446 O O . LEU A 1 183 ? 20.150 -14.021 -6.482 1.00 60.44 183 LEU A O 1
ATOM 1450 N N . VAL A 1 184 ? 21.582 -15.643 -7.119 1.00 61.81 184 VAL A N 1
ATOM 1451 C CA . VAL A 1 184 ? 21.122 -16.642 -6.144 1.00 61.81 184 VAL A CA 1
ATOM 1452 C C . VAL A 1 184 ? 21.347 -16.151 -4.713 1.00 61.81 184 VAL A C 1
ATOM 1454 O O . VAL A 1 184 ? 20.438 -16.250 -3.883 1.00 61.81 184 VAL A O 1
ATOM 1457 N N . ASP A 1 185 ? 22.494 -15.538 -4.426 1.00 66.81 185 ASP A N 1
ATOM 1458 C CA . ASP A 1 185 ? 22.795 -14.996 -3.096 1.00 66.81 185 ASP A CA 1
ATOM 1459 C C . ASP A 1 185 ? 21.875 -13.831 -2.703 1.00 66.81 185 ASP A C 1
ATOM 1461 O O . ASP A 1 185 ? 21.377 -13.764 -1.570 1.00 66.81 185 ASP A O 1
ATOM 1465 N N . LEU A 1 186 ? 21.579 -12.928 -3.643 1.00 64.75 186 LEU A N 1
ATOM 1466 C CA . LEU A 1 186 ? 20.637 -11.825 -3.430 1.00 64.75 186 LEU A CA 1
ATOM 1467 C C . LEU A 1 186 ? 19.215 -12.338 -3.192 1.00 64.75 186 LEU A C 1
ATOM 1469 O O . LEU A 1 186 ? 18.523 -11.874 -2.275 1.00 64.75 186 LEU A O 1
ATOM 1473 N N . GLN A 1 187 ? 18.795 -13.331 -3.976 1.00 63.62 187 GLN A N 1
ATOM 1474 C CA . GLN A 1 187 ? 17.505 -13.992 -3.821 1.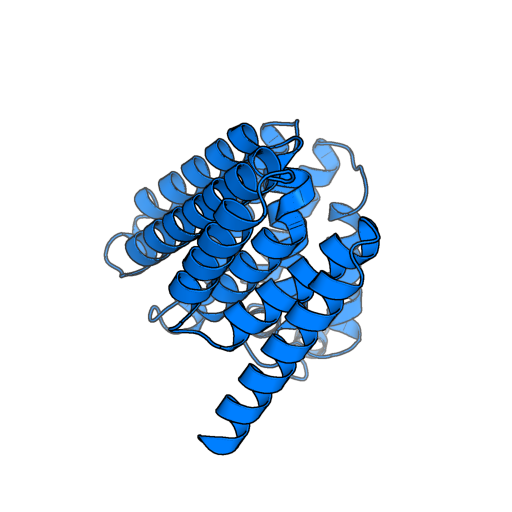00 63.62 187 GLN A CA 1
ATOM 1475 C C . GLN A 1 187 ? 17.390 -14.694 -2.462 1.00 63.62 187 GLN A C 1
ATOM 1477 O O . GLN A 1 187 ? 16.390 -14.536 -1.752 1.00 63.62 187 GLN A O 1
ATOM 1482 N N . TYR A 1 188 ? 18.437 -15.410 -2.055 1.00 66.12 188 TYR A N 1
ATOM 1483 C CA . TYR A 1 188 ? 18.513 -16.078 -0.761 1.00 66.12 188 TYR A CA 1
ATOM 1484 C C . TYR A 1 188 ? 18.480 -15.082 0.406 1.00 66.12 188 TYR A C 1
ATOM 1486 O O . TYR A 1 188 ? 17.722 -15.270 1.363 1.00 66.12 188 TYR A O 1
ATOM 1494 N N . SER A 1 189 ? 19.233 -13.981 0.318 1.00 66.44 189 SER A N 1
ATOM 1495 C CA . SER A 1 189 ? 19.248 -12.912 1.326 1.00 66.44 189 SER A CA 1
ATOM 1496 C C . SER A 1 189 ? 17.864 -12.275 1.507 1.00 66.44 189 SER A C 1
ATOM 1498 O O . SER A 1 189 ? 17.375 -12.124 2.637 1.00 66.44 189 SER A O 1
ATOM 1500 N N . LEU A 1 190 ? 17.162 -11.999 0.400 1.00 65.06 190 LEU A N 1
ATOM 1501 C CA . LEU A 1 190 ? 15.779 -11.521 0.422 1.00 65.06 190 LEU A CA 1
ATOM 1502 C C . LEU A 1 190 ? 14.830 -12.544 1.047 1.00 65.06 190 LEU A C 1
ATOM 1504 O O . LEU A 1 190 ? 14.088 -12.202 1.975 1.00 65.06 190 LEU A O 1
ATOM 1508 N N . ALA A 1 191 ? 14.890 -13.805 0.618 1.00 63.94 191 ALA A N 1
ATOM 1509 C CA . ALA A 1 191 ? 14.071 -14.875 1.179 1.00 63.94 191 ALA A CA 1
ATOM 1510 C C . ALA A 1 191 ? 14.316 -15.051 2.687 1.00 63.94 191 ALA A C 1
ATOM 1512 O O . ALA A 1 191 ? 13.362 -15.231 3.455 1.00 63.94 191 ALA A O 1
ATOM 1513 N N . LYS A 1 192 ? 15.569 -14.947 3.147 1.00 65.00 192 LYS A N 1
ATOM 1514 C CA . LYS A 1 192 ? 15.947 -14.990 4.568 1.00 65.00 192 LYS A CA 1
ATOM 1515 C C . LYS A 1 192 ? 15.394 -13.793 5.343 1.00 65.00 192 LYS A C 1
ATOM 1517 O O . LYS A 1 192 ? 14.887 -13.980 6.447 1.00 65.00 192 LYS A O 1
ATOM 1522 N N . SER A 1 193 ? 15.373 -12.595 4.756 1.00 63.22 193 SER A N 1
ATOM 1523 C CA . SER A 1 193 ? 14.762 -11.404 5.378 1.00 63.22 193 SER A CA 1
ATOM 1524 C C . SER A 1 193 ? 13.249 -11.550 5.631 1.00 63.22 193 SER A C 1
ATOM 1526 O O . SER A 1 193 ? 12.697 -10.903 6.528 1.00 63.22 193 SER A O 1
ATOM 1528 N N . TYR A 1 194 ? 12.585 -12.432 4.874 1.00 62.50 194 TYR A N 1
ATOM 1529 C CA . TYR A 1 194 ? 11.174 -12.799 5.026 1.00 62.50 194 TYR A CA 1
ATOM 1530 C C . TYR A 1 194 ? 10.945 -14.075 5.854 1.00 62.50 194 TYR A C 1
ATOM 1532 O O . TYR A 1 194 ? 9.809 -14.531 5.955 1.00 62.50 194 TYR A O 1
ATOM 1540 N N . ALA A 1 195 ? 11.983 -14.662 6.468 1.00 56.38 195 ALA A N 1
ATOM 1541 C CA . ALA A 1 195 ? 11.884 -15.940 7.190 1.00 56.38 195 ALA A CA 1
ATOM 1542 C C . ALA A 1 195 ? 10.850 -15.967 8.313 1.00 56.38 195 ALA A C 1
ATOM 1544 O O . ALA A 1 195 ? 10.258 -17.010 8.574 1.00 56.38 195 ALA A O 1
ATOM 1545 N N . SER A 1 196 ? 10.599 -14.824 8.943 1.00 57.56 196 SER A N 1
ATOM 1546 C CA . SER A 1 196 ? 9.602 -14.689 10.000 1.00 57.56 196 SER A CA 1
ATOM 1547 C C . SER A 1 196 ? 8.158 -14.627 9.483 1.00 57.56 196 SER A C 1
ATOM 1549 O O . SER A 1 196 ? 7.236 -14.531 10.289 1.00 57.56 196 SER A O 1
ATOM 1551 N N . THR A 1 197 ? 7.922 -14.626 8.164 1.00 64.56 197 THR A N 1
ATOM 1552 C CA . THR A 1 197 ? 6.574 -14.500 7.584 1.00 64.56 197 THR A CA 1
ATOM 1553 C C . THR A 1 197 ? 6.445 -15.317 6.288 1.00 64.56 197 THR A C 1
ATOM 1555 O O . THR A 1 197 ? 6.729 -14.806 5.200 1.00 64.56 197 THR A O 1
ATOM 1558 N N . PRO A 1 198 ? 5.979 -16.580 6.374 1.00 67.56 198 PRO A N 1
ATOM 1559 C CA . PRO A 1 198 ? 5.848 -17.483 5.224 1.00 67.56 198 PRO A CA 1
ATOM 1560 C C . PRO A 1 198 ? 5.046 -16.882 4.057 1.00 67.56 198 PRO A C 1
ATOM 1562 O O . PRO A 1 198 ? 5.417 -17.025 2.895 1.00 67.56 198 PRO A O 1
ATOM 1565 N N . GLU A 1 199 ? 3.988 -16.127 4.357 1.00 66.75 199 GLU A N 1
ATOM 1566 C CA . GLU A 1 199 ? 3.117 -15.484 3.362 1.00 66.75 199 GLU A CA 1
ATOM 1567 C C . GLU A 1 199 ? 3.854 -14.435 2.509 1.00 66.75 199 GLU A C 1
ATOM 1569 O O . GLU A 1 199 ? 3.606 -14.320 1.303 1.00 66.75 199 GLU A O 1
ATOM 1574 N N . LEU A 1 200 ? 4.798 -13.700 3.111 1.00 66.50 200 LEU A N 1
ATOM 1575 C CA . LEU A 1 200 ? 5.647 -12.749 2.388 1.00 66.50 200 LEU A CA 1
ATOM 1576 C C . LEU A 1 200 ? 6.625 -13.482 1.474 1.00 66.50 200 LEU A C 1
ATOM 1578 O O . LEU A 1 200 ? 6.784 -13.090 0.318 1.00 66.50 200 LEU A O 1
ATOM 1582 N N . ARG A 1 201 ? 7.223 -14.577 1.961 1.00 71.19 201 ARG A N 1
ATOM 1583 C CA . ARG A 1 201 ? 8.140 -15.397 1.161 1.00 71.19 201 ARG A CA 1
ATOM 1584 C C . ARG A 1 201 ? 7.428 -16.019 -0.045 1.00 71.19 201 ARG A C 1
ATOM 1586 O O . ARG A 1 201 ? 7.955 -15.937 -1.149 1.00 71.19 201 ARG A O 1
ATOM 1593 N N . LYS A 1 202 ? 6.206 -16.539 0.134 1.00 77.50 202 LYS A N 1
ATOM 1594 C CA . LYS A 1 202 ? 5.364 -17.020 -0.976 1.00 77.50 202 LYS A CA 1
ATOM 1595 C C . LYS A 1 202 ? 5.103 -15.924 -2.006 1.00 77.50 202 LYS A C 1
ATOM 1597 O O . LYS A 1 202 ? 5.305 -16.142 -3.192 1.00 77.50 202 LYS A O 1
ATOM 1602 N N . THR A 1 203 ? 4.656 -14.751 -1.561 1.00 70.88 203 THR A N 1
ATOM 1603 C CA . THR A 1 203 ? 4.289 -13.663 -2.481 1.00 70.88 203 THR A CA 1
ATOM 1604 C C . THR A 1 203 ? 5.485 -13.167 -3.290 1.00 70.88 203 THR A C 1
ATOM 1606 O O . THR A 1 203 ? 5.350 -12.839 -4.468 1.00 70.88 203 THR A O 1
ATOM 1609 N N . TRP A 1 204 ? 6.659 -13.123 -2.667 1.00 70.62 204 TRP A N 1
ATOM 1610 C CA . TRP A 1 204 ? 7.889 -12.739 -3.341 1.00 70.62 204 TRP A CA 1
ATOM 1611 C C . TRP A 1 2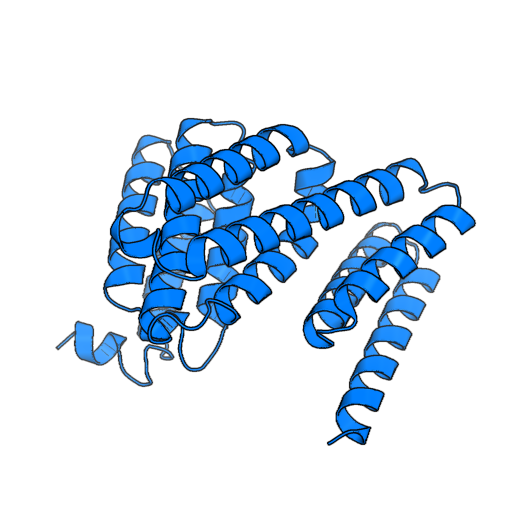04 ? 8.308 -13.774 -4.397 1.00 70.62 204 TRP A C 1
ATOM 1613 O O . TRP A 1 204 ? 8.549 -13.388 -5.538 1.00 70.62 204 TRP A O 1
ATOM 1623 N N . LEU A 1 205 ? 8.278 -15.072 -4.065 1.00 74.69 205 LEU A N 1
ATOM 1624 C CA . LEU A 1 205 ? 8.535 -16.153 -5.027 1.00 74.69 205 LEU A CA 1
ATOM 1625 C C . LEU A 1 205 ? 7.514 -16.158 -6.183 1.00 74.69 205 LEU A C 1
ATOM 1627 O O . LEU A 1 205 ? 7.900 -16.315 -7.336 1.00 74.69 205 LEU A O 1
ATOM 1631 N N . ASP A 1 206 ? 6.229 -15.903 -5.903 1.00 77.25 206 ASP A N 1
ATOM 1632 C CA . ASP A 1 206 ? 5.183 -15.759 -6.932 1.00 77.25 206 ASP A CA 1
ATOM 1633 C C . ASP A 1 206 ? 5.454 -14.557 -7.866 1.00 77.25 206 ASP A C 1
ATOM 1635 O O . ASP A 1 206 ? 5.177 -14.619 -9.065 1.00 77.25 206 ASP A O 1
ATOM 1639 N N . SER A 1 207 ? 5.967 -13.440 -7.335 1.00 68.00 207 SER A N 1
ATOM 1640 C CA . SER A 1 207 ? 6.338 -12.260 -8.137 1.00 68.00 207 SER A CA 1
ATOM 1641 C C . SER A 1 207 ? 7.560 -12.551 -9.013 1.00 68.00 207 SER A C 1
ATOM 1643 O O . SER A 1 207 ? 7.564 -12.244 -10.203 1.00 68.00 207 SER A O 1
ATOM 1645 N N . MET A 1 208 ? 8.564 -13.214 -8.441 1.00 69.38 208 MET A N 1
ATOM 1646 C CA . MET A 1 208 ? 9.785 -13.624 -9.130 1.00 69.38 208 MET A CA 1
ATOM 1647 C C . MET A 1 208 ? 9.510 -14.591 -10.276 1.00 69.38 208 MET A C 1
ATOM 1649 O O . MET A 1 208 ? 9.981 -14.370 -11.389 1.00 69.38 208 MET A O 1
ATOM 1653 N N . ALA A 1 209 ? 8.667 -15.598 -10.039 1.00 75.88 209 ALA A N 1
ATOM 1654 C CA . ALA A 1 209 ? 8.262 -16.540 -11.072 1.00 75.88 209 ALA A CA 1
ATOM 1655 C C . ALA A 1 209 ? 7.626 -15.823 -12.273 1.00 75.88 209 ALA A C 1
ATOM 1657 O O . ALA A 1 209 ? 7.920 -16.150 -13.419 1.00 75.88 209 ALA A O 1
ATOM 1658 N N . LYS A 1 210 ? 6.797 -14.796 -12.033 1.00 75.88 210 LYS A N 1
ATOM 1659 C CA . LYS A 1 210 ? 6.198 -13.989 -13.112 1.00 75.88 210 LYS A CA 1
ATOM 1660 C C . LYS A 1 210 ? 7.231 -13.188 -13.900 1.00 75.88 210 LYS A C 1
ATOM 1662 O O . LYS A 1 210 ? 7.053 -13.022 -15.104 1.00 75.88 210 LYS A O 1
ATOM 1667 N N . ILE A 1 211 ? 8.273 -12.682 -13.241 1.00 67.00 211 ILE A N 1
ATOM 1668 C CA . ILE A 1 211 ? 9.372 -11.971 -13.909 1.00 67.00 211 ILE A CA 1
ATOM 1669 C C . ILE A 1 211 ? 10.144 -12.944 -14.804 1.00 67.00 211 ILE A C 1
ATOM 1671 O O . ILE A 1 211 ? 10.294 -12.667 -15.989 1.00 67.00 211 ILE A O 1
ATOM 1675 N N . HIS A 1 212 ? 10.528 -14.108 -14.278 1.00 71.12 212 HIS A N 1
ATOM 1676 C CA . HIS A 1 212 ? 11.217 -15.146 -15.046 1.00 71.12 212 HIS A CA 1
ATOM 1677 C C . HIS A 1 212 ? 10.401 -15.618 -16.256 1.00 71.12 212 HIS A C 1
ATOM 1679 O O . HIS A 1 212 ? 10.909 -15.642 -17.373 1.00 71.12 212 HIS A O 1
ATOM 1685 N N . VAL A 1 213 ? 9.092 -15.849 -16.091 1.00 76.44 213 VAL A N 1
ATOM 1686 C CA . VAL A 1 213 ? 8.195 -16.154 -17.224 1.00 76.44 213 VAL A CA 1
ATOM 1687 C C . VAL A 1 213 ? 8.201 -15.039 -18.274 1.00 76.44 213 VAL A C 1
ATOM 1689 O O . VAL A 1 213 ? 8.207 -15.326 -19.468 1.00 76.44 213 VAL A O 1
ATOM 1692 N N . LYS A 1 214 ? 8.199 -13.767 -17.855 1.00 71.12 214 LYS A N 1
ATOM 1693 C CA . LYS A 1 214 ? 8.221 -12.620 -18.777 1.00 71.12 214 LYS A CA 1
ATOM 1694 C C . LYS A 1 214 ? 9.544 -12.518 -19.546 1.00 71.12 214 LYS A C 1
ATOM 1696 O O . LYS A 1 214 ? 9.531 -12.061 -20.686 1.00 71.12 214 LYS A O 1
ATOM 1701 N N . ASN A 1 215 ? 10.647 -12.937 -18.934 1.00 66.56 215 ASN A N 1
ATOM 1702 C CA . ASN A 1 215 ? 11.980 -12.928 -19.533 1.00 66.56 215 ASN A CA 1
ATOM 1703 C C . ASN A 1 215 ? 12.267 -14.170 -20.400 1.00 66.56 215 ASN A C 1
ATOM 1705 O O . ASN A 1 215 ? 13.214 -14.151 -21.178 1.00 66.56 215 ASN A O 1
ATOM 1709 N N . GLY A 1 216 ? 11.430 -15.213 -20.321 1.00 76.75 216 G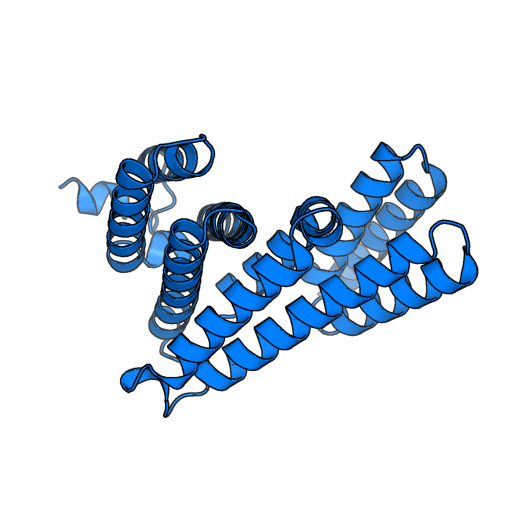LY A N 1
ATOM 1710 C CA . GLY A 1 216 ? 11.649 -16.499 -20.998 1.00 76.75 216 GLY A CA 1
ATOM 1711 C C . GLY A 1 216 ? 12.454 -17.514 -20.173 1.00 76.75 216 GLY A C 1
ATOM 1712 O O . GLY A 1 216 ? 12.741 -18.606 -20.659 1.00 76.75 216 GLY A O 1
ATOM 1713 N N . ASP A 1 217 ? 12.758 -17.186 -18.918 1.00 76.19 217 ASP A N 1
ATOM 1714 C CA . ASP A 1 217 ? 13.541 -17.981 -17.965 1.00 76.19 217 ASP A CA 1
ATOM 1715 C C . ASP A 1 217 ? 12.651 -19.054 -17.300 1.00 76.19 217 ASP A C 1
ATOM 1717 O O . ASP A 1 217 ? 12.274 -18.982 -16.126 1.00 76.19 217 ASP A O 1
ATOM 1721 N N . PHE A 1 218 ? 12.184 -20.035 -18.076 1.00 83.38 218 PHE A N 1
ATOM 1722 C CA . PHE A 1 218 ? 11.175 -20.987 -17.587 1.00 83.38 218 PHE A CA 1
ATOM 1723 C C . PHE A 1 218 ? 11.684 -21.913 -16.471 1.00 83.38 218 PHE A C 1
ATOM 1725 O O . PHE A 1 218 ? 10.893 -22.326 -15.617 1.00 83.38 218 PHE A O 1
ATOM 1732 N N . SER A 1 219 ? 12.982 -22.220 -16.447 1.00 76.88 219 SER A N 1
ATOM 1733 C CA . SER A 1 219 ? 13.602 -23.084 -15.433 1.00 76.88 219 SER A CA 1
ATOM 1734 C C . SER A 1 219 ? 13.587 -22.422 -14.050 1.00 76.88 219 SER A C 1
ATOM 1736 O O . SER A 1 219 ? 13.195 -23.031 -13.054 1.00 76.88 219 SER A O 1
ATOM 1738 N N . GLU A 1 220 ? 13.927 -21.141 -13.996 1.00 77.19 220 GLU A N 1
ATOM 1739 C CA . GLU A 1 220 ? 13.969 -20.300 -12.803 1.00 77.19 220 GLU A CA 1
ATOM 1740 C C . GLU A 1 220 ? 12.553 -20.022 -12.284 1.00 77.19 220 GLU A C 1
ATOM 1742 O O . GLU A 1 220 ? 12.290 -20.081 -11.077 1.00 77.19 220 GLU A O 1
ATOM 1747 N N . ALA A 1 221 ? 11.604 -19.804 -13.202 1.00 77.81 221 ALA A N 1
ATOM 1748 C CA . ALA A 1 221 ? 10.190 -19.714 -12.859 1.00 77.81 221 ALA A CA 1
ATOM 1749 C C . ALA A 1 221 ? 9.677 -21.010 -12.210 1.00 77.81 221 ALA A C 1
ATOM 1751 O O . ALA A 1 221 ? 8.992 -20.956 -11.185 1.00 77.81 221 ALA A O 1
ATOM 1752 N N . ALA A 1 222 ? 10.024 -22.172 -12.774 1.00 83.75 222 ALA A N 1
ATOM 1753 C CA . ALA A 1 222 ? 9.652 -23.469 -12.214 1.00 83.75 222 ALA A CA 1
ATOM 1754 C C . ALA A 1 222 ? 10.247 -23.669 -10.812 1.00 83.75 222 ALA A C 1
ATOM 1756 O O . ALA A 1 222 ? 9.520 -24.052 -9.894 1.00 83.75 222 ALA A O 1
ATOM 1757 N N . MET A 1 223 ? 11.523 -23.324 -10.613 1.00 78.94 223 MET A N 1
ATOM 1758 C CA . MET A 1 223 ? 12.174 -23.382 -9.299 1.00 78.94 223 MET A CA 1
ATOM 1759 C C . MET A 1 223 ? 11.470 -22.500 -8.263 1.00 78.94 223 MET A C 1
ATOM 1761 O O . MET A 1 223 ? 11.207 -22.950 -7.145 1.00 78.94 223 MET A O 1
ATOM 1765 N N . CYS A 1 224 ? 11.073 -21.281 -8.636 1.00 79.25 224 CYS A N 1
ATOM 1766 C CA . CYS A 1 224 ? 10.288 -20.412 -7.759 1.00 79.25 224 CYS A CA 1
ATOM 1767 C C . CYS A 1 224 ? 8.971 -21.074 -7.321 1.00 79.25 224 CYS A C 1
ATOM 1769 O O . CYS A 1 224 ? 8.644 -21.059 -6.132 1.00 79.25 224 CYS A O 1
ATOM 1771 N N . TYR A 1 225 ? 8.240 -21.711 -8.242 1.00 85.69 225 TYR A N 1
ATOM 1772 C CA . TYR A 1 225 ? 7.001 -22.422 -7.907 1.00 85.69 225 TYR A CA 1
ATOM 1773 C C . TYR A 1 225 ? 7.232 -23.666 -7.040 1.00 85.69 225 TYR A C 1
ATOM 1775 O O . TYR A 1 225 ? 6.440 -23.920 -6.131 1.00 85.69 225 TYR A O 1
ATOM 1783 N N . VAL A 1 226 ? 8.325 -24.407 -7.254 1.00 86.50 226 VAL A N 1
ATOM 1784 C CA . VAL A 1 226 ? 8.716 -25.534 -6.387 1.00 86.50 226 VAL A CA 1
ATOM 1785 C C . VAL A 1 226 ? 8.987 -25.046 -4.963 1.00 86.50 226 VAL A C 1
ATOM 1787 O O . VAL A 1 226 ? 8.472 -25.625 -4.006 1.00 86.50 226 VAL A O 1
ATOM 1790 N N . HIS A 1 227 ? 9.707 -23.933 -4.803 1.00 81.00 227 HIS A N 1
ATOM 1791 C CA . HIS A 1 227 ? 9.931 -23.326 -3.489 1.00 81.00 227 HIS A CA 1
ATOM 1792 C C . HIS A 1 227 ? 8.635 -22.824 -2.835 1.00 81.00 227 HIS A C 1
ATOM 1794 O O . HIS A 1 227 ? 8.470 -22.970 -1.622 1.00 81.00 227 HIS A O 1
ATOM 1800 N N . VAL A 1 228 ? 7.686 -22.281 -3.611 1.00 83.56 228 VAL A N 1
ATOM 1801 C CA . VAL A 1 228 ? 6.348 -21.925 -3.101 1.00 83.56 228 VAL A CA 1
ATOM 1802 C C . VAL A 1 228 ? 5.615 -23.164 -2.594 1.00 83.56 228 VAL A C 1
ATOM 1804 O O . VAL A 1 228 ? 5.071 -23.134 -1.490 1.00 83.56 228 VAL A O 1
ATOM 1807 N N . ALA A 1 229 ? 5.606 -24.248 -3.372 1.00 85.81 229 ALA A N 1
ATOM 1808 C CA . ALA A 1 229 ? 4.950 -25.496 -2.995 1.00 85.81 229 ALA A CA 1
ATOM 1809 C C . ALA A 1 229 ? 5.564 -26.094 -1.721 1.00 85.81 229 ALA A C 1
ATOM 1811 O O . ALA A 1 229 ? 4.825 -26.448 -0.802 1.00 85.81 229 ALA A O 1
ATOM 1812 N N . ALA A 1 230 ? 6.898 -26.120 -1.624 1.00 83.31 230 ALA A N 1
ATOM 1813 C CA . ALA A 1 230 ? 7.615 -26.571 -0.432 1.00 83.31 230 ALA A CA 1
ATOM 1814 C C . ALA A 1 230 ? 7.247 -25.735 0.804 1.00 83.31 230 ALA A C 1
ATOM 1816 O O . ALA A 1 230 ? 6.933 -26.281 1.859 1.00 83.31 230 ALA A O 1
ATOM 1817 N N . LEU A 1 231 ? 7.192 -24.409 0.661 1.00 79.50 231 LEU A N 1
ATOM 1818 C CA . LEU A 1 231 ? 6.823 -23.512 1.752 1.00 79.50 231 LEU A CA 1
ATOM 1819 C C . LEU A 1 231 ? 5.371 -23.708 2.220 1.00 79.50 231 LEU A C 1
ATOM 1821 O O . LEU A 1 231 ? 5.092 -23.670 3.419 1.00 79.50 231 LEU A O 1
ATOM 1825 N N . VAL A 1 232 ? 4.439 -23.928 1.287 1.00 83.50 232 VAL A N 1
ATOM 1826 C CA . VAL A 1 232 ? 3.044 -24.256 1.620 1.00 83.50 232 VAL A CA 1
ATOM 1827 C C . VAL A 1 232 ? 2.965 -25.614 2.320 1.00 83.50 232 VAL A C 1
ATOM 1829 O O . VAL A 1 232 ? 2.261 -25.730 3.322 1.00 83.50 232 VAL A O 1
ATOM 1832 N N . ALA A 1 233 ? 3.705 -26.617 1.842 1.00 85.88 233 ALA A N 1
ATOM 1833 C CA . ALA A 1 233 ? 3.752 -27.944 2.449 1.00 85.88 233 ALA A CA 1
ATOM 1834 C C . ALA A 1 233 ? 4.298 -27.901 3.885 1.00 85.88 233 ALA A C 1
ATOM 1836 O O . ALA A 1 233 ? 3.671 -28.452 4.788 1.00 85.88 233 ALA A O 1
ATOM 1837 N N . GLU A 1 234 ? 5.398 -27.181 4.132 1.00 81.88 234 GLU A N 1
ATOM 1838 C CA . GLU A 1 234 ? 5.935 -26.977 5.486 1.00 81.88 234 GLU A CA 1
ATOM 1839 C C . GLU A 1 234 ? 4.922 -26.298 6.413 1.00 81.88 234 GLU A C 1
ATOM 1841 O O . GLU A 1 234 ? 4.787 -26.679 7.577 1.00 81.88 234 GLU A O 1
ATOM 1846 N N . PHE A 1 235 ? 4.196 -25.297 5.912 1.00 76.38 235 PHE A N 1
ATOM 1847 C CA . PHE A 1 235 ? 3.185 -24.597 6.701 1.00 76.38 235 PHE A CA 1
ATOM 1848 C C . PHE A 1 235 ? 1.996 -25.497 7.054 1.00 76.38 235 PHE A C 1
ATOM 1850 O O . PHE A 1 235 ? 1.484 -25.424 8.169 1.00 76.38 235 PHE A O 1
ATOM 1857 N N . LEU A 1 236 ? 1.564 -26.347 6.119 1.00 79.19 236 LEU A N 1
ATOM 1858 C CA . LEU A 1 236 ? 0.508 -27.331 6.356 1.00 79.19 236 LEU A CA 1
ATOM 1859 C C . LEU A 1 236 ? 0.956 -28.434 7.320 1.00 79.19 236 LEU A C 1
ATOM 1861 O O . LEU A 1 236 ? 0.143 -28.887 8.111 1.00 79.19 236 LEU A O 1
ATOM 1865 N N . HIS A 1 237 ? 2.229 -28.836 7.281 1.00 77.69 237 HIS A N 1
ATOM 1866 C CA . HIS A 1 237 ? 2.771 -29.871 8.164 1.00 77.69 237 HIS A CA 1
ATOM 1867 C C . HIS A 1 237 ? 2.991 -29.392 9.608 1.00 77.69 237 HIS A C 1
ATOM 1869 O O . HIS A 1 237 ? 2.935 -30.186 10.540 1.00 77.69 237 HIS A O 1
ATOM 1875 N N . ARG A 1 238 ? 3.245 -28.093 9.813 1.00 68.12 238 ARG A N 1
ATOM 1876 C CA . ARG A 1 238 ? 3.394 -27.482 11.150 1.00 68.12 238 ARG A CA 1
ATOM 1877 C C . ARG A 1 238 ? 2.059 -27.144 11.830 1.00 68.12 238 ARG A C 1
ATOM 1879 O O . ARG A 1 238 ? 2.079 -26.573 12.920 1.00 68.12 238 ARG A O 1
ATOM 1886 N N . LYS A 1 239 ? 0.933 -27.419 11.173 1.00 49.53 239 LYS A N 1
ATOM 1887 C CA . LYS A 1 239 ? -0.427 -27.173 11.660 1.00 49.53 239 LYS A CA 1
ATOM 1888 C C . LYS A 1 239 ? -1.030 -28.447 12.231 1.00 49.53 239 LYS A C 1
ATOM 1890 O O . LYS A 1 239 ? -1.772 -28.308 13.224 1.00 49.53 239 LYS A O 1
#